Protein AF-0000000081620669 (afdb_homodimer)

Secondary structure (DSSP, 8-state):
--------------------------------------------PPEEE-HHHHHHHHHHTBS-S-EEEEEEHHHHHTTTS-TTEEEEE-SEEEEEE--TTS-B-SSTTEEEEE-GGGEEEEEEEEEEEETTT--EEEEEEEEEEES-EEEEE--GGG--S-PPPPEEE-/--------------------------------------------PPEEE-HHHHHHHHHHTBS-S-EEEEEEHHHHHTTTS-TTEEEEE-SEEEEEE--TTS-B-SSTTEEEEE-GGGEEEEEEEEEEEETTT--EEEEEEEEEEES-EEEEE--GGG--S-PPPPEEE-

Solvent-accessible surface area (backbone atoms only — not comparable to full-atom values): 19788 Å² total; per-residue (Å²): 138,87,80,85,85,83,84,71,91,68,86,71,83,70,76,74,79,81,76,80,74,80,72,68,82,73,71,75,71,72,70,73,69,68,66,71,66,64,70,63,65,73,66,66,75,59,48,76,35,46,61,70,56,39,52,50,49,28,63,76,38,43,36,42,55,40,35,79,31,28,41,50,38,54,65,58,40,59,76,71,43,62,90,52,52,44,58,71,30,60,57,40,46,69,37,36,37,43,34,42,34,42,11,36,52,94,47,84,48,33,35,20,28,54,36,74,91,37,51,42,45,35,32,37,45,35,34,34,30,32,72,86,74,63,49,71,46,80,44,38,33,36,35,57,32,33,66,30,28,33,65,38,83,40,58,71,91,62,68,59,75,78,81,79,77,57,67,44,84,98,140,78,88,72,90,79,88,83,90,73,84,75,79,71,78,76,76,77,76,75,76,84,66,68,80,75,70,75,72,71,72,72,70,68,65,72,67,65,70,63,68,72,67,67,74,61,47,77,34,46,61,68,55,40,50,50,49,29,64,76,40,42,37,42,54,40,36,78,32,27,40,48,38,55,64,58,40,59,78,70,43,62,89,54,53,44,58,69,30,63,56,40,46,70,37,35,36,42,32,43,34,44,12,35,53,94,47,83,50,33,36,20,28,53,37,75,90,36,51,41,45,36,31,37,45,34,34,32,30,31,70,85,73,62,48,72,47,80,45,38,32,37,36,57,33,34,66,30,28,33,66,38,84,42,59,70,89,62,68,60,72,79,81,80,78,56,66,43,82,98

InterPro domains:
  IPR000072 PDGF/VE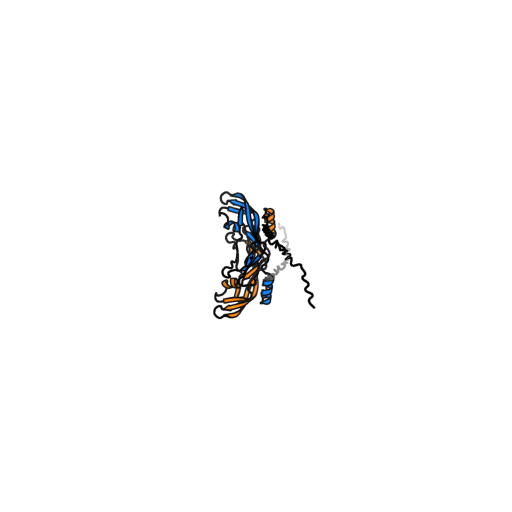GF domain [PF00341] (77-151)
  IPR029034 Cystine-knot cytokine [G3DSA:2.10.90.10] (17-159)
  IPR029034 Cystine-knot cytokine [SSF57501] (54-153)

Structure (mmCIF, N/CA/C/O backbone):
data_AF-0000000081620669-model_v1
#
loop_
_entity.id
_entity.type
_entity.pdbx_description
1 polymer 'Uncharacterized protein LOC107063793'
#
loop_
_atom_site.group_PDB
_atom_site.id
_atom_site.type_symbol
_atom_site.label_atom_id
_atom_site.label_alt_id
_atom_site.label_comp_id
_atom_site.label_asym_id
_atom_site.label_entity_id
_atom_site.label_seq_id
_atom_site.pdbx_PDB_ins_code
_atom_site.Cartn_x
_atom_site.Cartn_y
_atom_site.Cartn_z
_atom_site.occupancy
_atom_site.B_iso_or_equiv
_atom_site.auth_seq_id
_atom_site.auth_comp_id
_atom_site.auth_asym_id
_atom_site.auth_atom_id
_atom_site.pdbx_PDB_model_num
ATOM 1 N N . MET A 1 1 ? -125.812 6.285 16.031 1 23.16 1 MET A N 1
ATOM 2 C CA . MET A 1 1 ? -125.938 5.246 15.016 1 23.16 1 MET A CA 1
ATOM 3 C C . MET A 1 1 ? -124.625 5.125 14.203 1 23.16 1 MET A C 1
ATOM 5 O O . MET A 1 1 ? -123.812 6.059 14.164 1 23.16 1 MET A O 1
ATOM 9 N N . PHE A 1 2 ? -124.5 4.035 13.234 1 24.2 2 PHE A N 1
ATOM 10 C CA . PHE A 1 2 ? -123.625 2.992 12.789 1 24.2 2 PHE A CA 1
ATOM 11 C C . PHE A 1 2 ? -122.688 3.52 11.711 1 24.2 2 PHE A C 1
ATOM 13 O O . PHE A 1 2 ? -123.062 3.646 10.547 1 24.2 2 PHE A O 1
ATOM 20 N N . LYS A 1 3 ? -121.812 4.477 11.984 1 23.22 3 LYS A N 1
ATOM 21 C CA . LYS A 1 3 ? -120.812 4.988 11.039 1 23.22 3 LYS A CA 1
ATOM 22 C C . LYS A 1 3 ? -120 3.855 10.453 1 23.22 3 LYS A C 1
ATOM 24 O O . LYS A 1 3 ? -119.375 3.072 11.195 1 23.22 3 LYS A O 1
ATOM 29 N N . GLN A 1 4 ? -120.062 3.689 9.211 1 20.72 4 GLN A N 1
ATOM 30 C CA . GLN A 1 4 ? -119.812 2.604 8.266 1 20.72 4 GLN A CA 1
ATOM 31 C C . GLN A 1 4 ? -118.375 2.123 8.32 1 20.72 4 GLN A C 1
ATOM 33 O O . GLN A 1 4 ? -117.5 2.799 8.883 1 20.72 4 GLN A O 1
ATOM 38 N N . LYS A 1 5 ? -117.688 1.657 7.055 1 22.75 5 LYS A N 1
ATOM 39 C CA . LYS A 1 5 ? -117.25 0.554 6.211 1 22.75 5 LYS A CA 1
ATOM 40 C C . LYS A 1 5 ? -115.75 0.497 6.145 1 22.75 5 LYS A C 1
ATOM 42 O O . LYS A 1 5 ? -115.062 1.534 6.074 1 22.75 5 LYS A O 1
ATOM 47 N N . ILE A 1 6 ? -115.125 -0.774 6.266 1 23.14 6 ILE A N 1
ATOM 48 C CA . ILE A 1 6 ? -114 -1.729 6.418 1 23.14 6 ILE A CA 1
ATOM 49 C C . ILE A 1 6 ? -113.125 -1.733 5.16 1 23.14 6 ILE A C 1
ATOM 51 O O . ILE A 1 6 ? -113.5 -2.338 4.148 1 23.14 6 ILE A O 1
ATOM 55 N N . LYS A 1 7 ? -112.875 -0.501 4.559 1 21.84 7 LYS A N 1
ATOM 56 C CA . LYS A 1 7 ? -112.25 -0.666 3.229 1 21.84 7 LYS A CA 1
ATOM 57 C C . LYS A 1 7 ? -111.125 -1.634 3.262 1 21.84 7 LYS A C 1
ATOM 59 O O . LYS A 1 7 ? -110.25 -1.547 4.145 1 21.84 7 LYS A O 1
ATOM 64 N N . TYR A 1 8 ? -111.062 -2.771 2.387 1 19.72 8 TYR A N 1
ATOM 65 C CA . TYR A 1 8 ? -110.5 -4.062 2.014 1 19.72 8 TYR A CA 1
ATOM 66 C C . TYR A 1 8 ? -109.062 -3.912 1.574 1 19.72 8 TYR A C 1
ATOM 68 O O . TYR A 1 8 ? -108.312 -4.883 1.593 1 19.72 8 TYR A O 1
ATOM 76 N N . ASP A 1 9 ? -108.562 -2.727 1 1 22.19 9 ASP A N 1
ATOM 77 C CA . ASP A 1 9 ? -107.75 -3.039 -0.178 1 22.19 9 ASP A CA 1
ATOM 78 C C . ASP A 1 9 ? -106.5 -3.779 0.208 1 22.19 9 ASP A C 1
ATOM 80 O O . ASP A 1 9 ? -105.688 -3.273 0.996 1 22.19 9 ASP A O 1
ATOM 84 N N . PHE A 1 10 ? -106.375 -5.164 0.03 1 23.23 10 PHE A N 1
ATOM 85 C CA . PHE A 1 10 ? -105.562 -6.359 0.174 1 23.23 10 PHE A CA 1
ATOM 86 C C . PHE A 1 10 ? -104.25 -6.238 -0.636 1 23.23 10 PHE A C 1
ATOM 88 O O . PHE A 1 10 ? -103.438 -7.172 -0.673 1 23.23 10 PHE A O 1
ATOM 95 N N . CYS A 1 11 ? -104 -5.172 -1.467 1 24.11 11 CYS A N 1
ATOM 96 C CA . CYS A 1 11 ? -103.062 -5.492 -2.541 1 24.11 11 CYS A CA 1
ATOM 97 C C . CYS A 1 11 ? -101.75 -6.102 -1.987 1 24.11 11 CYS A C 1
ATOM 99 O O . CYS A 1 11 ? -101.188 -5.562 -1.049 1 24.11 11 CYS A O 1
ATOM 101 N N . LEU A 1 12 ? -101.438 -7.363 -2.375 1 23.5 12 LEU A N 1
ATOM 102 C CA . LEU A 1 12 ? -100.562 -8.547 -2.277 1 23.5 12 LEU A CA 1
ATOM 103 C C . LEU A 1 12 ? -99.188 -8.234 -2.725 1 23.5 12 LEU A C 1
ATOM 105 O O . LEU A 1 12 ? -98.5 -9.102 -3.279 1 23.5 12 LEU A O 1
ATOM 109 N N . ARG A 1 13 ? -98.688 -7.008 -3.014 1 24.78 13 ARG A N 1
ATOM 110 C CA . ARG A 1 13 ? -97.5 -6.973 -3.881 1 24.78 13 ARG A CA 1
ATOM 111 C C . ARG A 1 13 ? -96.312 -7.613 -3.195 1 24.78 13 ARG A C 1
ATOM 113 O O . ARG A 1 13 ? -95.812 -7.098 -2.191 1 24.78 13 ARG A O 1
ATOM 120 N N . LEU A 1 14 ? -96.25 -8.984 -3.062 1 22.7 14 LEU A N 1
ATOM 121 C CA . LEU A 1 14 ? -95.188 -9.727 -2.438 1 22.7 14 LEU A CA 1
ATOM 122 C C . LEU A 1 14 ? -93.875 -9.555 -3.221 1 22.7 14 LEU A C 1
ATOM 124 O O . LEU A 1 14 ? -93.5 -10.461 -3.945 1 22.7 14 LEU A O 1
ATOM 128 N N . ILE A 1 15 ? -93.5 -8.438 -3.859 1 25.3 15 ILE A N 1
ATOM 129 C CA . ILE A 1 15 ? -92.375 -8.539 -4.77 1 25.3 15 ILE A CA 1
ATOM 130 C C . ILE A 1 15 ? -91.125 -8.898 -3.986 1 25.3 15 ILE A C 1
ATOM 132 O O . ILE A 1 15 ? -90.562 -8.062 -3.266 1 25.3 15 ILE A O 1
ATOM 136 N N . ILE A 1 16 ? -91 -10.055 -3.271 1 25.8 16 ILE A N 1
ATOM 137 C CA . ILE A 1 16 ? -89.812 -10.297 -2.521 1 25.8 16 ILE A CA 1
ATOM 138 C C . ILE A 1 16 ? -88.625 -10.438 -3.486 1 25.8 16 ILE A C 1
ATOM 140 O O . ILE A 1 16 ? -88.562 -11.375 -4.289 1 25.8 16 ILE A O 1
ATOM 144 N N . LEU A 1 17 ? -88.25 -9.375 -4.238 1 26.2 17 LEU A N 1
ATOM 145 C CA . LEU A 1 17 ? -87.062 -9.516 -5.086 1 26.2 17 LEU A CA 1
ATOM 146 C C . LEU A 1 17 ? -85.875 -10.125 -4.305 1 26.2 17 LEU A C 1
ATOM 148 O O . LEU A 1 17 ? -85.562 -9.703 -3.184 1 26.2 17 LEU A O 1
ATOM 152 N N . ILE A 1 18 ? -85.375 -11.352 -4.777 1 28.12 18 ILE A N 1
ATOM 153 C CA . ILE A 1 18 ? -84.375 -12.328 -4.504 1 28.12 18 ILE A CA 1
ATOM 154 C C . ILE A 1 18 ? -83 -11.625 -4.383 1 28.12 18 ILE A C 1
ATOM 156 O O . ILE A 1 18 ? -82.625 -10.875 -5.277 1 28.12 18 ILE A O 1
ATOM 160 N N . VAL A 1 19 ? -82.375 -11.461 -3.113 1 31.5 19 VAL A N 1
ATOM 161 C CA . VAL A 1 19 ? -81.062 -11.047 -2.553 1 31.5 19 VAL A CA 1
ATOM 162 C C . VAL A 1 19 ? -80 -11.969 -3.053 1 31.5 19 VAL A C 1
ATOM 164 O O . VAL A 1 19 ? -79.438 -12.789 -2.291 1 31.5 19 VAL A O 1
ATOM 167 N N . SER A 1 20 ? -80 -12.539 -4.328 1 29.97 20 SER A N 1
ATOM 168 C CA . SER A 1 20 ? -78.938 -13.5 -4.496 1 29.97 20 SER A CA 1
ATOM 169 C C . SER A 1 20 ? -77.562 -12.859 -4.176 1 29.97 20 SER A C 1
ATOM 171 O O . SER A 1 20 ? -77.188 -11.844 -4.77 1 29.97 20 SER A O 1
ATOM 173 N N . ILE A 1 21 ? -77.062 -13.047 -2.953 1 31.28 21 ILE A N 1
ATOM 174 C CA . ILE A 1 21 ? -75.75 -12.758 -2.373 1 31.28 21 ILE A CA 1
ATOM 175 C C . ILE A 1 21 ? -74.625 -13.453 -3.184 1 31.28 21 ILE A C 1
ATOM 177 O O . ILE A 1 21 ? -74.562 -14.68 -3.236 1 31.28 21 ILE A O 1
ATOM 181 N N . MET A 1 22 ? -74.438 -13.148 -4.484 1 28.59 22 MET A N 1
ATOM 182 C CA . MET A 1 22 ? -73.312 -13.711 -5.211 1 28.59 22 MET A CA 1
ATOM 183 C C . MET A 1 22 ? -72.062 -13.609 -4.387 1 28.59 22 MET A C 1
ATOM 185 O O . MET A 1 22 ? -71.625 -12.516 -3.986 1 28.59 22 MET A O 1
ATOM 189 N N . CYS A 1 23 ? -71.75 -14.711 -3.621 1 26.77 23 CYS A N 1
ATOM 190 C CA . CY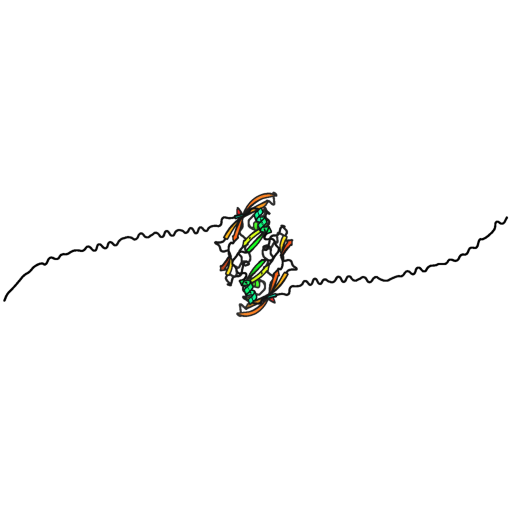S A 1 23 ? -70.625 -15.078 -2.779 1 26.77 23 CYS A CA 1
ATOM 191 C C . CYS A 1 23 ? -69.312 -14.727 -3.459 1 26.77 23 CYS A C 1
ATOM 193 O O . CYS A 1 23 ? -69.312 -14.07 -4.504 1 26.77 23 CYS A O 1
ATOM 195 N N . ASN A 1 24 ? -68.5 -15.797 -3.639 1 27.55 24 ASN A N 1
ATOM 196 C CA . ASN A 1 24 ? -67.188 -16.141 -3.152 1 27.55 24 ASN A CA 1
ATOM 197 C C . ASN A 1 24 ? -66.125 -15.766 -4.168 1 27.55 24 ASN A C 1
ATOM 199 O O . ASN A 1 24 ? -64.938 -16.125 -3.998 1 27.55 24 ASN A O 1
ATOM 203 N N . THR A 1 25 ? -66.312 -15.211 -5.242 1 26.03 25 THR A N 1
ATOM 204 C CA . THR A 1 25 ? -65.188 -15.461 -6.078 1 26.03 25 THR A CA 1
ATOM 205 C C . THR A 1 25 ? -63.906 -14.977 -5.391 1 26.03 25 THR A C 1
ATOM 207 O O . THR A 1 25 ? -63.781 -13.805 -5.027 1 26.03 25 THR A O 1
ATOM 210 N N . ALA A 1 26 ? -63.281 -15.82 -4.484 1 27.78 26 ALA A N 1
ATOM 211 C CA . ALA A 1 26 ? -61.969 -15.633 -3.93 1 27.78 26 ALA A CA 1
ATOM 212 C C . ALA A 1 26 ? -60.969 -15.172 -5.004 1 27.78 26 ALA A C 1
ATOM 214 O O . ALA A 1 26 ? -60.938 -15.742 -6.098 1 27.78 26 ALA A O 1
ATOM 215 N N . GLN A 1 27 ? -60.969 -13.875 -5.195 1 26.3 27 GLN A N 1
ATOM 216 C CA . GLN A 1 27 ? -59.906 -13.234 -5.996 1 26.3 27 GLN A CA 1
ATOM 217 C C . GLN A 1 27 ? -58.562 -13.938 -5.805 1 26.3 27 GLN A C 1
ATOM 219 O O . GLN A 1 27 ? -58.188 -14.273 -4.68 1 26.3 27 GLN A O 1
ATOM 224 N N . ALA A 1 28 ? -58.219 -14.82 -6.789 1 32.16 28 ALA A N 1
ATOM 225 C CA . ALA A 1 28 ? -56.875 -15.344 -6.98 1 32.16 28 ALA A CA 1
ATOM 226 C C . ALA A 1 28 ? -55.812 -14.297 -6.609 1 32.16 28 ALA A C 1
ATOM 228 O O . ALA A 1 28 ? -55.875 -13.156 -7.074 1 32.16 28 ALA A O 1
ATOM 229 N N . MET A 1 29 ? -55.469 -14.242 -5.309 1 27.5 29 MET A N 1
ATOM 230 C CA . MET A 1 29 ? -54.25 -13.523 -4.922 1 27.5 29 MET A CA 1
ATOM 231 C C . MET A 1 29 ? -53.156 -13.758 -5.934 1 27.5 29 MET A C 1
ATOM 233 O O . MET A 1 29 ? -52.844 -14.898 -6.301 1 27.5 29 MET A O 1
ATOM 237 N N . THR A 1 30 ? -53.125 -12.961 -7.016 1 34.44 30 THR A N 1
ATOM 238 C CA . THR A 1 30 ? -51.906 -12.891 -7.785 1 34.44 30 THR A CA 1
ATOM 239 C C . THR A 1 30 ? -50.688 -12.984 -6.871 1 34.44 30 THR A C 1
ATOM 241 O O . THR A 1 30 ? -50.594 -12.258 -5.883 1 34.44 30 THR A O 1
ATOM 244 N N . THR A 1 31 ? -50.344 -14.242 -6.48 1 34.72 31 THR A N 1
ATOM 245 C CA . THR A 1 31 ? -49 -14.438 -5.957 1 34.72 31 THR A CA 1
ATOM 246 C C . THR A 1 31 ? -48 -13.578 -6.707 1 34.72 31 THR A C 1
ATOM 248 O O . THR A 1 31 ? -48 -13.555 -7.941 1 34.72 31 THR A O 1
ATOM 251 N N . ASN A 1 32 ? -47.938 -12.273 -6.359 1 30.83 32 ASN A N 1
ATOM 252 C CA . ASN A 1 32 ? -46.719 -11.531 -6.754 1 30.83 32 ASN A CA 1
ATOM 253 C C . ASN A 1 32 ? -45.5 -12.438 -6.773 1 30.83 32 ASN A C 1
ATOM 255 O O . ASN A 1 32 ? -45.156 -13.023 -5.754 1 30.83 32 ASN A O 1
ATOM 259 N N . ASN A 1 33 ? -45.469 -13.289 -7.758 1 30.95 33 ASN A N 1
ATOM 260 C CA . ASN A 1 33 ? -44.125 -13.836 -8.023 1 30.95 33 ASN A CA 1
ATOM 261 C C . ASN A 1 33 ? -43.031 -12.805 -7.738 1 30.95 33 ASN A C 1
ATOM 263 O O . ASN A 1 33 ? -42.906 -11.812 -8.453 1 30.95 33 ASN A O 1
ATOM 267 N N . VAL A 1 34 ? -42.938 -12.25 -6.578 1 35.12 34 VAL A N 1
ATOM 268 C CA . VAL A 1 34 ? -41.625 -11.703 -6.324 1 35.12 34 VAL A CA 1
ATOM 269 C C . VAL A 1 34 ? -40.562 -12.516 -7.078 1 35.12 34 VAL A C 1
ATOM 271 O O . VAL A 1 34 ? -40.406 -13.711 -6.824 1 35.12 34 VAL A O 1
ATOM 274 N N . SER A 1 35 ? -40.594 -12.469 -8.336 1 38.97 35 SER A N 1
ATOM 275 C CA . SER A 1 35 ? -39.375 -12.875 -9 1 38.97 35 SER A CA 1
ATOM 276 C C . SER A 1 35 ? -38.156 -12.766 -8.062 1 38.97 35 SER A C 1
ATOM 278 O O . SER A 1 35 ? -37.906 -11.695 -7.516 1 38.97 35 SER A O 1
ATOM 280 N N . ARG A 1 36 ? -37.938 -13.734 -7.238 1 34.38 36 ARG A N 1
ATOM 281 C CA . ARG A 1 36 ? -36.562 -13.844 -6.836 1 34.38 36 ARG A CA 1
ATOM 282 C C . ARG A 1 36 ? -35.625 -13.227 -7.879 1 34.38 36 ARG A C 1
ATOM 284 O O . ARG A 1 36 ? -35.438 -13.789 -8.953 1 34.38 36 ARG A O 1
ATOM 291 N N . HIS A 1 37 ? -35.844 -12.039 -8.266 1 36.94 37 HIS A N 1
ATOM 292 C CA . HIS A 1 37 ? -34.562 -11.523 -8.766 1 36.94 37 HIS A CA 1
ATOM 293 C C . HIS A 1 37 ? -33.375 -12.297 -8.188 1 36.94 37 HIS A C 1
ATOM 295 O O . HIS A 1 37 ? -33.031 -12.133 -7.016 1 36.94 37 HIS A O 1
ATOM 301 N N . GLN A 1 38 ? -33.312 -13.539 -8.383 1 38.72 38 GLN A N 1
ATOM 302 C CA . GLN A 1 38 ? -31.969 -14.094 -8.297 1 38.72 38 GLN A CA 1
ATOM 303 C C . GLN A 1 38 ? -30.906 -13.008 -8.445 1 38.72 38 GLN A C 1
ATOM 305 O O . GLN A 1 38 ? -30.703 -12.477 -9.539 1 38.72 38 GLN A O 1
ATOM 310 N N . MET A 1 39 ? -30.938 -12.016 -7.645 1 41.53 39 MET A N 1
ATOM 311 C CA . MET A 1 39 ? -29.625 -11.375 -7.633 1 41.53 39 MET A CA 1
ATOM 312 C C . MET A 1 39 ? -28.547 -12.336 -8.133 1 41.53 39 MET A C 1
ATOM 314 O O . MET A 1 39 ? -28.062 -13.172 -7.375 1 41.53 39 MET A O 1
ATOM 318 N N . HIS A 1 40 ? -28.812 -12.992 -9.211 1 40.81 40 HIS A N 1
ATOM 319 C CA . HIS A 1 40 ? -27.578 -13.5 -9.797 1 40.81 40 HIS A CA 1
ATOM 320 C C . HIS A 1 40 ? -26.375 -12.672 -9.352 1 40.81 40 HIS A C 1
ATOM 322 O O . HIS A 1 40 ? -26.125 -11.586 -9.883 1 40.81 40 HIS A O 1
ATOM 328 N N . HIS A 1 41 ? -26.203 -12.586 -8.164 1 46.97 41 HIS A N 1
ATOM 329 C CA . HIS A 1 41 ? -24.812 -12.219 -7.918 1 46.97 41 HIS A CA 1
ATOM 330 C C . HIS A 1 41 ? -23.906 -12.688 -9.055 1 46.97 41 HIS A C 1
ATOM 332 O O . HIS A 1 41 ? -23.688 -13.891 -9.227 1 46.97 41 HIS A O 1
ATOM 338 N N . LEU A 1 42 ? -24.172 -12.297 -10.266 1 52 42 LEU A N 1
ATOM 339 C CA . LEU A 1 42 ? -23.172 -12.5 -11.305 1 52 42 LEU A CA 1
ATOM 340 C C . LEU A 1 42 ? -21.781 -12.695 -10.695 1 52 42 LEU A C 1
ATOM 342 O O . LEU A 1 42 ? -21.062 -11.727 -10.445 1 52 42 LEU A O 1
ATOM 346 N N . HIS A 1 43 ? -21.766 -13.711 -9.875 1 64.75 43 HIS A N 1
ATOM 347 C CA . HIS A 1 43 ? -20.438 -14.094 -9.406 1 64.75 43 HIS A CA 1
ATOM 348 C C . HIS A 1 43 ? -19.438 -14.148 -10.555 1 64.75 43 HIS A C 1
ATOM 350 O O . HIS A 1 43 ? -19.719 -14.734 -11.602 1 64.75 43 HIS A O 1
ATOM 356 N N . ARG A 1 44 ? -18.688 -13.234 -10.695 1 80.62 44 ARG A N 1
ATOM 357 C CA . ARG A 1 44 ? -17.609 -13.242 -11.68 1 80.62 44 ARG A CA 1
ATOM 358 C C . ARG A 1 44 ? -16.859 -14.57 -11.664 1 80.62 44 ARG A C 1
ATOM 360 O O . ARG A 1 44 ? -16.5 -15.07 -10.594 1 80.62 44 ARG A O 1
ATOM 367 N N . THR A 1 45 ? -16.938 -15.289 -12.797 1 86.56 45 THR A N 1
ATOM 368 C CA . THR A 1 45 ? -16.141 -16.5 -12.922 1 86.56 45 THR A CA 1
ATOM 369 C C . THR A 1 45 ? -14.656 -16.188 -12.703 1 86.56 45 THR A C 1
ATOM 371 O O . THR A 1 45 ? -14.141 -15.203 -13.227 1 86.56 45 THR A O 1
ATOM 374 N N . PRO A 1 46 ? 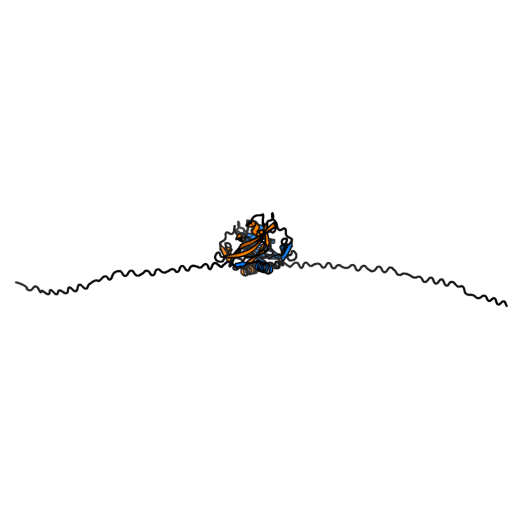-14.102 -17 -11.93 1 90.5 46 PRO A N 1
ATOM 375 C CA . PRO A 1 46 ? -12.68 -16.766 -11.711 1 90.5 46 PRO A CA 1
ATOM 376 C C . PRO A 1 46 ? -11.859 -16.875 -12.992 1 90.5 46 PRO A C 1
ATOM 378 O O . PRO A 1 46 ? -12.109 -17.75 -13.82 1 90.5 46 PRO A O 1
ATOM 381 N N . LYS A 1 47 ? -11.047 -15.898 -13.141 1 93.75 47 LYS A N 1
ATOM 382 C CA . LYS A 1 47 ? -10.078 -15.945 -14.234 1 93.75 47 LYS A CA 1
ATOM 383 C C . LYS A 1 47 ? -8.867 -16.781 -13.859 1 93.75 47 LYS A C 1
ATOM 385 O O . LYS A 1 47 ? -8.312 -16.641 -12.766 1 93.75 47 LYS A O 1
ATOM 390 N N . ARG A 1 48 ? -8.523 -17.688 -14.789 1 95.5 48 ARG A N 1
ATOM 391 C CA . ARG A 1 48 ? -7.309 -18.469 -14.594 1 95.5 48 ARG A CA 1
ATOM 392 C C . ARG A 1 48 ? -6.117 -17.812 -15.281 1 95.5 48 ARG A C 1
ATOM 394 O O . ARG A 1 48 ? -6.172 -17.516 -16.484 1 95.5 48 ARG A O 1
ATOM 401 N N . MET A 1 49 ? -5.113 -17.594 -14.492 1 96.38 49 MET A N 1
ATOM 402 C CA . MET A 1 49 ? -3.893 -17 -15.031 1 96.38 49 MET A CA 1
ATOM 403 C C . MET A 1 49 ? -2.746 -18.016 -15.023 1 96.38 49 MET A C 1
ATOM 405 O O . MET A 1 49 ? -2.301 -18.438 -13.961 1 96.38 49 MET A O 1
ATOM 409 N N . ASN A 1 50 ? -2.361 -18.266 -16.266 1 95.94 50 ASN A N 1
ATOM 410 C CA . ASN A 1 50 ? -1.189 -19.125 -16.359 1 95.94 50 ASN A CA 1
ATOM 411 C C . ASN A 1 50 ? 0.105 -18.344 -16.203 1 95.94 50 ASN A C 1
ATOM 413 O O . ASN A 1 50 ? 0.073 -17.141 -15.938 1 95.94 50 ASN A O 1
ATOM 417 N N . PHE A 1 51 ? 1.226 -19 -16.422 1 95.94 51 PHE A N 1
ATOM 418 C CA . PHE A 1 51 ? 2.531 -18.406 -16.172 1 95.94 51 PHE A CA 1
ATOM 419 C C . PHE A 1 51 ? 2.75 -17.188 -17.062 1 95.94 51 PHE A C 1
ATOM 421 O O . PHE A 1 51 ? 3.201 -16.141 -16.594 1 95.94 51 PHE A O 1
ATOM 428 N N . SER A 1 52 ? 2.424 -17.297 -18.281 1 96.25 52 SER A N 1
ATOM 429 C CA . SER A 1 52 ? 2.639 -16.219 -19.234 1 96.25 52 SER A CA 1
ATOM 430 C C . SER A 1 52 ? 1.887 -14.953 -18.828 1 96.25 52 SER A C 1
ATOM 432 O O . SER A 1 52 ? 2.443 -13.859 -18.859 1 96.25 52 SER A O 1
ATOM 434 N N . ARG A 1 53 ? 0.69 -15.117 -18.406 1 96.44 53 ARG A N 1
ATOM 435 C CA . ARG A 1 53 ? -0.13 -13.984 -18 1 96.44 53 ARG A CA 1
ATOM 436 C C . ARG A 1 53 ? 0.397 -13.367 -16.703 1 96.44 53 ARG A C 1
ATOM 438 O O . ARG A 1 53 ? 0.406 -12.141 -16.547 1 96.44 53 ARG A O 1
ATOM 445 N N . SER A 1 54 ? 0.825 -14.227 -15.805 1 96.38 54 SER A N 1
ATOM 446 C CA . SER A 1 54 ? 1.386 -13.719 -14.562 1 96.38 54 SER A CA 1
ATOM 447 C C . SER A 1 54 ? 2.674 -12.938 -14.812 1 96.38 54 SER A C 1
ATOM 449 O O . SER A 1 54 ? 2.904 -11.891 -14.195 1 96.38 54 SER A O 1
ATOM 451 N N . LEU A 1 55 ? 3.455 -13.445 -15.68 1 96.12 55 LEU A N 1
ATOM 452 C CA . LEU A 1 55 ? 4.699 -12.766 -16.031 1 96.12 55 LEU A CA 1
ATOM 453 C C . LEU A 1 55 ? 4.418 -11.414 -16.672 1 96.12 55 LEU A C 1
ATOM 455 O O . LEU A 1 55 ? 5.086 -10.43 -16.375 1 96.12 55 LEU A O 1
ATOM 459 N N . GLU A 1 56 ? 3.438 -11.406 -17.5 1 97.69 56 GLU A N 1
ATOM 460 C CA . GLU A 1 56 ? 3.047 -10.156 -18.156 1 97.69 56 GLU A CA 1
ATOM 461 C C . GLU A 1 56 ? 2.578 -9.125 -17.141 1 97.69 56 GLU A C 1
ATOM 463 O O . GLU A 1 56 ? 2.977 -7.961 -17.203 1 97.69 56 GLU A O 1
ATOM 468 N N . ALA A 1 57 ? 1.755 -9.578 -16.219 1 97.62 57 ALA A N 1
ATOM 469 C CA . ALA A 1 57 ? 1.261 -8.68 -15.18 1 97.62 57 ALA A CA 1
ATOM 470 C C . ALA A 1 57 ? 2.412 -8.109 -14.359 1 97.62 57 ALA A C 1
ATOM 472 O O . ALA A 1 57 ? 2.447 -6.91 -14.078 1 97.62 57 ALA A O 1
ATOM 473 N N . ALA A 1 58 ? 3.332 -8.977 -14.039 1 97.69 58 ALA A N 1
ATOM 474 C CA . ALA A 1 58 ? 4.477 -8.539 -13.242 1 97.69 58 ALA A CA 1
ATOM 475 C C . ALA A 1 58 ? 5.367 -7.586 -14.023 1 97.69 58 ALA A C 1
ATOM 477 O O . ALA A 1 58 ? 5.871 -6.605 -13.477 1 97.69 58 ALA A O 1
ATOM 478 N N . GLN A 1 59 ? 5.527 -7.836 -15.305 1 97.5 59 GLN A N 1
ATOM 479 C CA . GLN A 1 59 ? 6.359 -6.984 -16.156 1 97.5 59 GLN A CA 1
ATOM 480 C C . GLN A 1 59 ? 5.734 -5.605 -16.328 1 97.5 59 GLN A C 1
ATOM 482 O O . GLN A 1 59 ? 6.445 -4.602 -16.406 1 97.5 59 GLN A O 1
ATOM 487 N N . ASN A 1 60 ? 4.449 -5.578 -16.391 1 98 60 ASN A N 1
ATOM 488 C CA . ASN A 1 60 ? 3.734 -4.324 -16.594 1 98 60 ASN A CA 1
ATOM 489 C C . ASN A 1 60 ? 3.688 -3.494 -15.312 1 98 60 ASN A C 1
ATOM 491 O O . ASN A 1 60 ? 3.385 -2.299 -15.352 1 98 60 ASN A O 1
ATOM 495 N N . PHE A 1 61 ? 3.955 -4.16 -14.18 1 98.69 61 PHE A N 1
ATOM 496 C CA . PHE A 1 61 ? 3.959 -3.48 -12.891 1 98.69 61 PHE A CA 1
ATOM 497 C C . PHE A 1 61 ? 5.332 -3.566 -12.234 1 98.69 61 PHE A C 1
ATOM 499 O O . PHE A 1 61 ? 5.453 -3.975 -11.078 1 98.69 61 PHE A O 1
ATOM 506 N N . SER A 1 62 ? 6.293 -3.188 -13.047 1 98.5 62 SER A N 1
ATOM 507 C CA . SER A 1 62 ? 7.68 -3.217 -12.586 1 98.5 62 SER A CA 1
ATOM 508 C C . SER A 1 62 ? 7.973 -2.064 -11.633 1 98.5 62 SER A C 1
ATOM 510 O O . SER A 1 62 ? 7.324 -1.019 -11.695 1 98.5 62 SER A O 1
ATOM 512 N N . CYS A 1 63 ? 8.883 -2.238 -10.766 1 98.56 63 CYS A N 1
ATOM 513 C CA . CYS A 1 63 ? 9.328 -1.233 -9.805 1 98.56 63 CYS A CA 1
ATOM 514 C C . CYS A 1 63 ? 10.125 -0.133 -10.5 1 98.56 63 CYS A C 1
ATOM 516 O O . CYS A 1 63 ? 11.234 -0.369 -10.977 1 98.56 63 CYS A O 1
ATOM 518 N N . ARG A 1 64 ? 9.547 1.104 -10.539 1 98.25 64 ARG A N 1
ATOM 519 C CA . ARG A 1 64 ? 10.219 2.23 -11.18 1 98.25 64 ARG A CA 1
ATOM 520 C C . ARG A 1 64 ? 9.781 3.553 -10.562 1 98.25 64 ARG A C 1
ATOM 522 O O . ARG A 1 64 ? 10.625 4.34 -10.109 1 98.25 64 ARG A O 1
ATOM 529 N N . GLU A 1 65 ? 8.484 3.734 -10.547 1 98.44 65 GLU A N 1
ATOM 530 C CA . GLU A 1 65 ? 7.914 4.98 -10.039 1 98.44 65 GLU A CA 1
ATOM 531 C C . GLU A 1 65 ? 7.207 4.762 -8.703 1 98.44 65 GLU A C 1
ATOM 533 O O . GLU A 1 65 ? 6.617 3.707 -8.469 1 98.44 65 GLU A O 1
ATOM 538 N N . PRO A 1 66 ? 7.246 5.785 -7.855 1 98.38 66 PRO A N 1
ATOM 539 C CA . PRO A 1 66 ? 6.48 5.652 -6.617 1 98.38 66 PRO A CA 1
ATOM 540 C C . PRO A 1 66 ? 4.969 5.637 -6.855 1 98.38 66 PRO A C 1
ATOM 542 O O . PRO A 1 66 ? 4.508 6.008 -7.938 1 98.38 66 PRO A O 1
ATOM 545 N N . GLN A 1 67 ? 4.301 5.121 -5.84 1 97.81 67 GLN A N 1
ATOM 546 C CA . GLN A 1 67 ? 2.842 5.113 -5.867 1 97.81 67 GLN A CA 1
ATOM 547 C C . GLN A 1 67 ? 2.264 6.09 -4.848 1 97.81 67 GLN A C 1
ATOM 549 O O . GLN A 1 67 ? 2.824 6.27 -3.766 1 97.81 67 GLN A O 1
ATOM 554 N N . PHE A 1 68 ? 1.11 6.605 -5.223 1 98.12 68 PHE A N 1
ATOM 555 C CA . PHE A 1 68 ? 0.383 7.414 -4.25 1 98.12 68 PHE A CA 1
ATOM 556 C C . PHE A 1 68 ? -0.181 6.543 -3.135 1 98.12 68 PHE A C 1
ATOM 558 O O . PHE A 1 68 ? -0.72 5.465 -3.393 1 98.12 68 PHE A O 1
ATOM 565 N N . ARG A 1 69 ? 0.037 7.035 -1.938 1 96.81 69 ARG A N 1
ATOM 566 C CA . ARG A 1 69 ? -0.57 6.445 -0.75 1 96.81 69 ARG A CA 1
ATOM 567 C C . ARG A 1 69 ? -1.195 7.52 0.135 1 96.81 69 ARG A C 1
ATOM 569 O O . ARG A 1 69 ? -0.621 8.594 0.314 1 96.81 69 ARG A O 1
ATOM 576 N N . SER A 1 70 ? -2.34 7.188 0.583 1 96.75 70 SER A N 1
ATOM 577 C CA . SER A 1 70 ? -2.953 8.102 1.541 1 96.75 70 SER A CA 1
ATOM 578 C C . SER A 1 70 ? -2.652 7.684 2.975 1 96.75 70 SER A C 1
ATOM 580 O O . SER A 1 70 ? -2.574 6.488 3.275 1 96.75 70 SER A O 1
ATOM 582 N N . TYR A 1 71 ? -2.484 8.656 3.795 1 95.19 71 TYR A N 1
ATOM 583 C CA . TYR A 1 71 ? -2.248 8.406 5.215 1 95.19 71 TYR A CA 1
ATOM 584 C C . TYR A 1 71 ? -3.141 9.289 6.078 1 95.19 71 TYR A C 1
ATOM 586 O O . TYR A 1 71 ? -3.154 10.516 5.918 1 95.19 71 TYR A O 1
ATOM 594 N N . ASN A 1 72 ? -3.828 8.625 6.957 1 94.38 72 ASN A N 1
ATOM 595 C CA . ASN A 1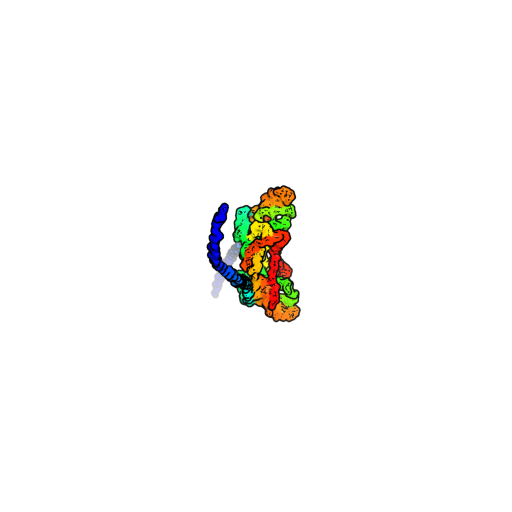 72 ? -4.578 9.367 7.965 1 94.38 72 ASN A CA 1
ATOM 596 C C . ASN A 1 72 ? -3.646 10.031 8.977 1 94.38 72 ASN A C 1
ATOM 598 O O . ASN A 1 72 ? -2.881 9.352 9.664 1 94.38 72 ASN A O 1
ATOM 602 N N . LEU A 1 73 ? -3.812 11.32 9.109 1 93.81 73 LEU A N 1
ATOM 603 C CA . LEU A 1 73 ? -2.838 12.055 9.898 1 93.81 73 LEU A CA 1
ATOM 604 C C . LEU A 1 73 ? -3.018 11.773 11.391 1 93.81 73 LEU A C 1
ATOM 606 O O . LEU A 1 73 ? -2.057 11.836 12.156 1 93.81 73 LEU A O 1
ATOM 610 N N . ARG A 1 74 ? -4.16 11.477 11.781 1 90.94 74 ARG A N 1
ATOM 611 C CA . ARG A 1 74 ? -4.355 11.125 13.188 1 90.94 74 ARG A CA 1
ATOM 612 C C . ARG A 1 74 ? -3.611 9.844 13.539 1 90.94 74 ARG A C 1
ATOM 614 O O . ARG A 1 74 ? -3.039 9.727 14.625 1 90.94 74 ARG A O 1
ATOM 621 N N . ASP A 1 75 ? -3.625 8.977 12.578 1 88.75 75 ASP A N 1
ATOM 622 C CA . ASP A 1 75 ? -2.912 7.719 12.789 1 88.75 75 ASP A CA 1
ATOM 623 C C . ASP A 1 75 ? -1.401 7.922 12.695 1 88.75 75 ASP A C 1
ATOM 625 O O . ASP A 1 75 ? -0.648 7.402 13.523 1 88.75 75 ASP A O 1
ATOM 629 N N . LEU A 1 76 ? -1.057 8.68 11.734 1 88.38 76 LEU A N 1
ATOM 630 C CA . LEU A 1 76 ? 0.365 8.891 11.484 1 88.38 76 LEU A CA 1
ATOM 631 C C . LEU A 1 76 ? 1.012 9.664 12.633 1 88.38 76 LEU A C 1
ATOM 633 O O . LEU A 1 76 ? 2.137 9.352 13.031 1 88.38 76 LEU A O 1
ATOM 637 N N . MET A 1 77 ? 0.347 10.555 13.219 1 87 77 MET A N 1
ATOM 638 C CA . MET A 1 77 ? 0.897 11.445 14.234 1 87 77 MET A CA 1
ATOM 639 C C . MET A 1 77 ? 0.99 10.75 15.586 1 87 77 MET A C 1
ATOM 641 O O . MET A 1 77 ? 1.724 11.195 16.469 1 87 77 MET A O 1
ATOM 645 N N . LYS A 1 78 ? 0.236 9.664 15.703 1 83.06 78 LYS A N 1
ATOM 646 C CA . LYS A 1 78 ? 0.357 8.898 16.938 1 83.06 78 LYS A CA 1
ATOM 647 C C . LYS A 1 78 ? 1.782 8.383 17.125 1 83.06 78 LYS A C 1
ATOM 649 O O . LYS A 1 78 ? 2.223 8.172 18.266 1 83.06 78 LYS A O 1
ATOM 654 N N . THR A 1 79 ? 2.432 8.273 16.031 1 76.88 79 THR A N 1
ATOM 655 C CA . THR A 1 79 ? 3.791 7.742 16.094 1 76.88 79 THR A CA 1
ATOM 656 C C . THR A 1 79 ? 4.785 8.844 16.438 1 76.88 79 THR A C 1
ATOM 658 O O . THR A 1 79 ? 5.914 8.57 16.844 1 76.88 79 THR A O 1
ATOM 661 N N . VAL A 1 80 ? 4.488 10.086 16.328 1 77.31 80 VAL A N 1
ATOM 662 C CA . VAL A 1 80 ? 5.434 11.188 16.484 1 77.31 80 VAL A CA 1
ATOM 663 C C . VAL A 1 80 ? 5.086 12 17.719 1 77.31 80 VAL A C 1
ATOM 665 O O . VAL A 1 80 ? 5.969 12.586 18.359 1 77.31 80 VAL A O 1
ATOM 668 N N . HIS A 1 81 ? 3.881 12.227 17.938 1 70.5 81 HIS A N 1
ATOM 669 C CA . HIS A 1 81 ? 3.48 13.18 18.953 1 70.5 81 HIS A CA 1
ATOM 670 C C . HIS A 1 81 ? 2.758 12.484 20.109 1 70.5 81 HIS A C 1
ATOM 672 O O . HIS A 1 81 ? 2.299 11.352 19.953 1 70.5 81 HIS A O 1
ATOM 678 N N . SER A 1 82 ? 2.66 13.312 21.047 1 66.38 82 SER A N 1
ATOM 679 C CA . SER A 1 82 ? 2.102 12.875 22.328 1 66.38 82 SER A CA 1
ATOM 680 C C . SER A 1 82 ? 0.637 12.477 22.172 1 66.38 82 SER A C 1
ATOM 682 O O . SER A 1 82 ? -0.075 13.008 21.328 1 66.38 82 SER A O 1
ATOM 684 N N . ASN A 1 83 ? 0.289 11.68 22.906 1 71.56 83 ASN A N 1
ATOM 685 C CA . ASN A 1 83 ? -1.066 11.148 23 1 71.56 83 ASN A CA 1
ATOM 686 C C . ASN A 1 83 ? -2.047 12.211 23.5 1 71.56 83 ASN A C 1
ATOM 688 O O . ASN A 1 83 ? -3.26 11.984 23.5 1 71.56 83 ASN A O 1
ATOM 692 N N . SER A 1 84 ? -1.55 13.344 23.672 1 82.62 84 SER A N 1
ATOM 693 C CA . SER A 1 84 ? -2.445 14.352 24.234 1 82.62 84 SER A CA 1
ATOM 694 C C . SER A 1 84 ? -2.949 15.297 23.141 1 82.62 84 SER A C 1
ATOM 696 O O . SER A 1 84 ? -3.742 16.203 23.422 1 82.62 84 SER A O 1
ATOM 698 N N . GLU A 1 85 ? -2.502 15.141 21.969 1 86.12 85 GLU A N 1
ATOM 699 C CA . GLU A 1 85 ? -2.939 16 20.875 1 86.12 85 GLU A CA 1
ATOM 700 C C . GLU A 1 85 ? -3.494 15.195 19.719 1 86.12 85 GLU A C 1
ATOM 702 O O . GLU A 1 85 ? -3.107 14.039 19.516 1 86.12 85 GLU A O 1
ATOM 707 N N . ILE A 1 86 ? -4.492 15.836 19.094 1 89.25 86 ILE A N 1
ATOM 708 C CA . ILE A 1 86 ? -5.117 15.188 17.953 1 89.25 86 ILE A CA 1
ATOM 709 C C . ILE A 1 86 ? -5.066 16.125 16.75 1 89.25 86 ILE A C 1
ATOM 711 O O . ILE A 1 86 ? -5.301 17.328 16.875 1 89.25 86 ILE A O 1
ATOM 715 N N . VAL A 1 87 ? -4.812 15.539 15.609 1 92.25 87 VAL A N 1
ATOM 716 C CA . VAL A 1 87 ? -4.824 16.328 14.375 1 92.25 87 VAL A CA 1
ATOM 717 C C . VAL A 1 87 ? -6.266 16.547 13.914 1 92.25 87 VAL A C 1
ATOM 719 O O . VAL A 1 87 ? -7.043 15.594 13.812 1 92.25 87 VAL A O 1
ATOM 722 N N . ASP A 1 88 ? -6.578 17.781 13.555 1 92.88 88 ASP A N 1
ATOM 723 C CA . ASP A 1 88 ? -7.922 18.141 13.109 1 92.88 88 ASP A CA 1
ATOM 724 C C . ASP A 1 88 ? -7.984 18.266 11.594 1 92.88 88 ASP A C 1
ATOM 726 O O . ASP A 1 88 ? -8.977 17.891 10.969 1 92.88 88 ASP A O 1
ATOM 730 N N . PHE A 1 89 ? -6.828 18.875 11.156 1 94.62 89 PHE A N 1
ATOM 731 C CA . PHE A 1 89 ? -6.82 19.172 9.734 1 94.62 89 PHE A CA 1
ATOM 732 C C . PHE A 1 89 ? -5.395 19.219 9.195 1 94.62 89 PHE A C 1
ATOM 734 O O . PHE A 1 89 ? -4.5 19.75 9.844 1 94.62 89 PHE A O 1
ATOM 741 N N . PRO A 1 90 ? -5.285 18.781 7.809 1 96.69 90 PRO A N 1
ATOM 742 C CA . PRO A 1 90 ? -6.176 17.906 7.039 1 96.69 90 PRO A CA 1
ATOM 743 C C . PRO A 1 90 ? -6.266 16.5 7.617 1 96.69 90 PRO A C 1
ATOM 745 O O . PRO A 1 90 ? -5.445 16.125 8.461 1 96.69 90 PRO A O 1
ATOM 748 N N . LEU A 1 91 ? -7.254 15.75 7.223 1 96 91 LEU A N 1
ATOM 749 C CA . LEU A 1 91 ? -7.426 14.391 7.727 1 96 91 LEU A CA 1
ATOM 750 C C . LEU A 1 91 ? -6.434 13.438 7.07 1 96 91 LEU A C 1
ATOM 752 O O . LEU A 1 91 ? -5.914 12.531 7.719 1 96 91 LEU A O 1
ATOM 756 N N . TYR A 1 92 ? -6.238 13.75 5.805 1 97.06 92 TYR A N 1
ATOM 757 C CA . TYR A 1 92 ? -5.348 12.883 5.047 1 97.06 92 TYR A CA 1
ATOM 758 C C . TYR A 1 92 ? -4.258 13.688 4.352 1 97.06 92 TYR A C 1
ATOM 760 O O . TYR A 1 92 ? -4.473 14.844 3.984 1 97.06 92 TYR A O 1
ATOM 768 N N . ILE A 1 93 ? -3.16 12.977 4.215 1 97 93 ILE A N 1
ATOM 769 C CA . ILE A 1 93 ? -2.141 13.422 3.273 1 97 93 ILE A CA 1
ATOM 770 C C . ILE A 1 93 ? -1.865 12.328 2.248 1 97 93 ILE A C 1
ATOM 772 O O . ILE A 1 93 ? -2.102 11.148 2.516 1 97 93 ILE A O 1
ATOM 776 N N . VAL A 1 94 ? -1.437 12.773 1.074 1 98 94 VAL A N 1
ATOM 777 C CA . VAL A 1 94 ? -1.105 11.852 -0.004 1 98 94 VAL A CA 1
ATOM 778 C C . VAL A 1 94 ? 0.389 11.922 -0.308 1 98 94 VAL A C 1
ATOM 780 O O . VAL A 1 94 ? 0.924 13 -0.57 1 98 94 VAL A O 1
ATOM 783 N N . LEU A 1 95 ? 1.023 10.75 -0.238 1 97.38 95 LEU A N 1
ATOM 784 C CA . LEU A 1 95 ? 2.473 10.711 -0.396 1 97.38 95 LEU A CA 1
ATOM 785 C C . LEU A 1 95 ? 2.869 9.805 -1.556 1 97.38 95 LEU A C 1
ATOM 787 O O . LEU A 1 95 ? 2.18 8.828 -1.845 1 97.38 95 LEU A O 1
ATOM 791 N N . ASN A 1 96 ? 3.982 10.18 -2.178 1 97.94 96 ASN A N 1
ATOM 792 C CA . ASN A 1 96 ? 4.656 9.273 -3.104 1 97.94 96 ASN A CA 1
ATOM 793 C C . ASN A 1 96 ? 5.551 8.281 -2.365 1 97.94 96 ASN A C 1
ATOM 795 O O . ASN A 1 96 ? 6.504 8.68 -1.691 1 97.94 96 ASN A O 1
ATOM 799 N N . ARG A 1 97 ? 5.266 6.949 -2.605 1 97.12 97 ARG A N 1
ATOM 800 C CA . ARG A 1 97 ? 5.984 5.973 -1.795 1 97.12 97 ARG A CA 1
ATOM 801 C C . ARG A 1 97 ? 6.484 4.812 -2.65 1 97.12 97 ARG A C 1
ATOM 803 O O . ARG A 1 97 ? 5.809 4.395 -3.596 1 97.12 97 ARG A O 1
ATOM 810 N N . CYS A 1 98 ? 7.633 4.426 -2.285 1 97.19 98 CYS A N 1
ATOM 811 C CA . CYS A 1 98 ? 8.18 3.154 -2.744 1 97.19 98 CYS A CA 1
ATOM 812 C C . CYS A 1 98 ? 8.234 2.143 -1.604 1 97.19 98 CYS A C 1
ATOM 814 O O . CYS A 1 98 ? 8.789 2.426 -0.542 1 97.19 98 CYS A O 1
ATOM 816 N N . ASP A 1 99 ? 7.633 0.983 -1.867 1 94.62 99 ASP A N 1
ATOM 817 C CA . ASP A 1 99 ? 7.742 -0.12 -0.917 1 94.62 99 ASP A CA 1
ATOM 818 C C . ASP A 1 99 ? 7.621 -1.468 -1.624 1 94.62 99 ASP A C 1
ATOM 820 O O . ASP A 1 99 ? 7.613 -1.53 -2.855 1 94.62 99 ASP A O 1
ATOM 824 N N . VAL A 1 100 ? 7.531 -2.525 -0.898 1 93.62 100 VAL A N 1
ATOM 825 C CA . VAL A 1 100 ? 7.594 -3.875 -1.451 1 93.62 100 VAL A CA 1
ATOM 826 C C . VAL A 1 100 ? 6.363 -4.133 -2.322 1 93.62 100 VAL A C 1
ATOM 828 O O . VAL A 1 100 ? 6.352 -5.066 -3.127 1 93.62 100 VAL A O 1
ATOM 831 N N . HIS A 1 101 ? 5.383 -3.213 -2.26 1 95.12 101 HIS A N 1
ATOM 832 C CA . HIS A 1 101 ? 4.145 -3.42 -2.998 1 95.12 101 HIS A CA 1
ATOM 833 C C . HIS A 1 101 ? 4.051 -2.48 -4.195 1 95.12 101 HIS A C 1
ATOM 835 O O . HIS A 1 101 ? 3.098 -2.551 -4.973 1 95.12 101 HIS A O 1
ATOM 841 N N . SER A 1 102 ? 5.07 -1.649 -4.387 1 96.62 102 SER A N 1
ATOM 842 C CA . SER A 1 102 ? 5.004 -0.585 -5.383 1 96.62 102 SER A CA 1
ATOM 843 C C . SER A 1 102 ? 5.438 -1.085 -6.754 1 96.62 102 SER A C 1
ATOM 845 O O . SER A 1 102 ? 5.336 -0.358 -7.746 1 96.62 102 SER A O 1
ATOM 847 N N . GLY A 1 103 ? 5.926 -2.334 -6.801 1 97.81 103 GLY A N 1
ATOM 848 C CA . GLY A 1 103 ? 6.336 -2.885 -8.086 1 97.81 103 GLY A CA 1
ATOM 849 C C . GLY A 1 103 ? 7.055 -4.215 -7.961 1 97.81 103 GLY A C 1
ATOM 850 O O . GLY A 1 103 ? 7.504 -4.586 -6.875 1 97.81 103 GLY A O 1
ATOM 851 N N . CYS A 1 104 ? 7.168 -4.891 -9.031 1 98.31 104 CYS A N 1
ATOM 852 C CA . CYS A 1 104 ? 7.781 -6.215 -9.078 1 98.31 104 CYS A CA 1
ATOM 853 C C . CYS A 1 104 ? 9.258 -6.117 -9.445 1 98.31 104 CYS A C 1
ATOM 855 O O . CYS A 1 104 ? 9.633 -5.344 -10.32 1 98.31 104 CYS A O 1
ATOM 857 N N . CYS A 1 105 ? 10.039 -6.891 -8.742 1 97.88 105 CYS A N 1
ATOM 858 C CA . CYS A 1 105 ? 11.453 -7.066 -9.07 1 97.88 105 CYS A CA 1
ATOM 859 C C . CYS A 1 105 ? 11.703 -8.445 -9.672 1 97.88 105 CYS A C 1
ATOM 861 O O . CYS A 1 105 ? 10.969 -9.391 -9.398 1 97.88 105 CYS A O 1
ATOM 863 N N . LYS A 1 106 ? 12.75 -8.586 -10.477 1 95.5 106 LYS A N 1
ATOM 864 C CA . LYS A 1 106 ? 12.992 -9.812 -11.234 1 95.5 106 LYS A CA 1
ATOM 865 C C . LYS A 1 106 ? 13.781 -10.82 -10.414 1 95.5 106 LYS A C 1
ATOM 867 O O . LYS A 1 106 ? 13.734 -12.023 -10.68 1 95.5 106 LYS A O 1
ATOM 872 N N . ALA A 1 107 ? 14.484 -10.328 -9.438 1 94.56 107 ALA A N 1
ATOM 873 C CA . ALA A 1 107 ? 15.336 -11.211 -8.648 1 94.56 107 ALA A CA 1
ATOM 874 C C . ALA A 1 107 ? 14.742 -11.461 -7.266 1 94.56 107 ALA A C 1
ATOM 876 O O . ALA A 1 107 ? 14.18 -10.555 -6.648 1 94.56 107 ALA A O 1
ATOM 877 N N . ILE A 1 108 ? 15.016 -12.633 -6.734 1 90.31 108 ILE A N 1
ATOM 878 C CA . ILE A 1 108 ? 14.484 -13.062 -5.445 1 90.31 108 ILE A CA 1
ATOM 879 C C . ILE A 1 108 ? 15.109 -12.234 -4.324 1 90.31 108 ILE A C 1
ATOM 881 O O . ILE A 1 108 ? 14.477 -12 -3.291 1 90.31 108 ILE A O 1
ATOM 885 N N . THR A 1 109 ? 16.266 -11.734 -4.555 1 93.69 109 THR A N 1
ATOM 886 C CA . THR A 1 109 ? 17.031 -11.062 -3.514 1 93.69 109 THR A CA 1
ATOM 887 C C . THR A 1 109 ? 16.875 -9.547 -3.615 1 93.69 109 THR A C 1
ATOM 889 O O . THR A 1 109 ? 17.672 -8.789 -3.061 1 93.69 109 THR A O 1
ATOM 892 N N . LYS A 1 110 ? 15.906 -9.133 -4.379 1 96.19 110 LYS A N 1
ATOM 893 C CA . LYS A 1 110 ? 15.68 -7.699 -4.531 1 96.19 110 LYS A CA 1
ATOM 894 C C . LYS A 1 110 ? 14.25 -7.32 -4.164 1 96.19 110 LYS A C 1
ATOM 896 O O . LYS A 1 110 ? 13.336 -8.133 -4.305 1 96.19 110 LYS A O 1
ATOM 901 N N . SER A 1 111 ? 14.109 -6.156 -3.695 1 96.12 111 SER A N 1
ATOM 902 C CA . SER A 1 111 ? 12.789 -5.598 -3.416 1 96.12 111 SER A CA 1
ATOM 903 C C . SER A 1 111 ? 12.711 -4.129 -3.82 1 96.12 111 SER A C 1
ATOM 905 O O . SER A 1 111 ? 13.734 -3.453 -3.922 1 96.12 111 SER A O 1
ATOM 907 N N . CYS A 1 112 ? 11.5 -3.674 -4.07 1 97 112 CYS A N 1
ATOM 908 C CA . CYS A 1 112 ? 11.273 -2.299 -4.5 1 97 112 CYS A CA 1
ATOM 909 C C . CYS A 1 112 ? 11.5 -1.322 -3.354 1 97 112 CYS A C 1
ATOM 911 O O . CYS A 1 112 ? 10.938 -1.495 -2.27 1 97 112 CYS A O 1
ATOM 913 N N . THR A 1 113 ? 12.328 -0.349 -3.539 1 96.75 113 THR A N 1
ATOM 914 C CA . THR A 1 113 ? 12.688 0.616 -2.506 1 96.75 113 THR A CA 1
ATOM 915 C C . THR A 1 113 ? 13.008 1.975 -3.121 1 96.75 113 THR A C 1
ATOM 917 O O . THR A 1 113 ? 13.227 2.078 -4.328 1 96.75 113 THR A O 1
ATOM 920 N N . PRO A 1 114 ? 12.93 3.01 -2.324 1 97.19 114 PRO A N 1
ATOM 921 C CA . PRO A 1 114 ? 13.25 4.324 -2.891 1 97.19 114 PRO A CA 1
ATOM 922 C C . PRO A 1 114 ? 14.734 4.48 -3.203 1 97.19 114 PRO A C 1
ATOM 924 O O . PRO A 1 114 ? 15.578 3.926 -2.496 1 97.19 114 PRO A O 1
ATOM 927 N N . ILE A 1 115 ? 15 5.207 -4.285 1 98.06 115 ILE A N 1
ATOM 928 C CA . ILE A 1 115 ? 16.359 5.68 -4.512 1 98.06 115 ILE A CA 1
ATOM 929 C C . ILE A 1 115 ? 16.703 6.777 -3.506 1 98.06 115 ILE A C 1
ATOM 931 O O . ILE A 1 115 ? 16.062 7.828 -3.482 1 98.06 115 ILE A O 1
ATOM 935 N N . GLU A 1 116 ? 17.734 6.578 -2.76 1 96 116 GLU A N 1
ATOM 936 C CA . GLU A 1 116 ? 18.078 7.449 -1.642 1 96 116 GLU A CA 1
ATOM 937 C C . GLU A 1 116 ? 18.266 8.891 -2.104 1 96 116 GLU A C 1
ATOM 939 O O . GLU A 1 116 ? 17.797 9.828 -1.459 1 96 116 GLU A O 1
ATOM 944 N N . SER A 1 117 ? 18.938 9.07 -3.186 1 96.5 117 SER A N 1
ATOM 945 C CA . SER A 1 117 ? 19.25 10.406 -3.676 1 96.5 117 SER A CA 1
ATOM 946 C C . SER A 1 117 ? 18.016 11.109 -4.23 1 96.5 117 SER A C 1
ATOM 948 O O . SER A 1 117 ? 18.062 12.297 -4.555 1 96.5 117 SER A O 1
ATOM 950 N N . GLN A 1 118 ? 16.938 10.336 -4.328 1 97.25 118 GLN A N 1
ATOM 951 C CA . GLN A 1 118 ? 15.711 10.906 -4.891 1 97.25 118 GLN A CA 1
ATOM 952 C C . GLN A 1 118 ? 14.633 11.062 -3.824 1 97.25 118 GLN A C 1
ATOM 954 O O . GLN A 1 118 ? 13.453 11.203 -4.145 1 97.25 118 GLN A O 1
ATOM 959 N N . ILE A 1 119 ? 15.055 10.961 -2.617 1 97 119 ILE A N 1
ATOM 960 C CA . ILE A 1 119 ? 14.172 11.273 -1.499 1 97 119 ILE A CA 1
ATOM 961 C C . ILE A 1 119 ? 14.148 12.781 -1.273 1 97 119 ILE A C 1
ATOM 963 O O . ILE A 1 119 ? 15.188 13.445 -1.315 1 97 119 ILE A O 1
ATOM 967 N N . TYR A 1 120 ? 12.969 13.305 -1.121 1 97.38 120 TYR A N 1
ATOM 968 C CA . TYR A 1 120 ? 12.805 14.727 -0.832 1 97.38 120 TYR A CA 1
ATOM 969 C C . TYR A 1 120 ? 11.711 14.945 0.206 1 97.38 120 TYR A C 1
ATOM 971 O O . TYR A 1 120 ? 11.086 13.992 0.67 1 97.38 120 TYR A O 1
ATOM 979 N N . TYR A 1 121 ? 11.57 16.266 0.572 1 96.94 121 TYR A N 1
ATOM 980 C CA . TYR A 1 121 ? 10.68 16.516 1.7 1 96.94 121 TYR A CA 1
ATOM 981 C C . TYR A 1 121 ? 9.711 17.656 1.384 1 96.94 121 TYR A C 1
ATOM 983 O O . TYR A 1 121 ? 10.086 18.641 0.749 1 96.94 121 TYR A O 1
ATOM 991 N N . ASP A 1 122 ? 8.531 17.453 1.767 1 97.25 122 ASP A N 1
ATOM 992 C CA . ASP A 1 122 ? 7.52 18.5 1.737 1 97.25 122 ASP A CA 1
ATOM 993 C C . ASP A 1 122 ? 7.121 18.922 3.15 1 97.25 122 ASP A C 1
ATOM 995 O O . ASP A 1 122 ? 7.312 18.172 4.105 1 97.25 122 ASP A O 1
ATOM 999 N N . GLU A 1 123 ? 6.711 20.141 3.197 1 97.94 123 GLU A N 1
ATOM 1000 C CA . GLU A 1 123 ? 6.184 20.656 4.457 1 97.94 123 GLU A CA 1
ATOM 1001 C C . GLU A 1 123 ? 4.68 20.906 4.367 1 97.94 123 GLU A C 1
ATOM 1003 O O . GLU A 1 123 ? 4.211 21.547 3.426 1 97.94 123 GLU A O 1
ATOM 1008 N N . ILE A 1 124 ? 3.959 20.422 5.352 1 97.75 124 ILE A N 1
ATOM 1009 C CA . ILE A 1 124 ? 2.502 20.484 5.312 1 97.75 124 ILE A CA 1
ATOM 1010 C C . ILE A 1 124 ? 1.975 21.172 6.562 1 97.75 124 ILE A C 1
ATOM 1012 O O . ILE A 1 124 ? 2.383 20.859 7.68 1 97.75 124 ILE A O 1
ATOM 1016 N N . GLU A 1 125 ? 1.081 22.062 6.277 1 97.5 125 GLU A N 1
ATOM 1017 C CA . GLU A 1 125 ? 0.41 22.75 7.375 1 97.5 125 GLU A CA 1
ATOM 1018 C C . GLU A 1 125 ? -0.678 21.875 7.992 1 97.5 125 GLU A C 1
ATOM 1020 O O . GLU A 1 125 ? -1.463 21.25 7.273 1 97.5 125 GLU A O 1
ATOM 1025 N N . ILE A 1 126 ? -0.666 21.875 9.43 1 96.19 126 ILE A N 1
ATOM 1026 C CA . ILE A 1 126 ? -1.701 21.078 10.086 1 96.19 126 ILE A CA 1
ATOM 1027 C C . ILE A 1 126 ? -2.291 21.859 11.258 1 96.19 126 ILE A C 1
ATOM 1029 O O . ILE A 1 126 ? -1.654 22.781 11.781 1 96.19 126 ILE A O 1
ATOM 1033 N N . ASP A 1 127 ? -3.543 21.5 11.547 1 95.62 127 ASP A N 1
ATOM 1034 C CA . ASP A 1 127 ? -4.211 21.984 12.75 1 95.62 127 ASP A CA 1
ATOM 1035 C C . ASP A 1 127 ? -4.332 20.859 13.789 1 95.62 127 ASP A C 1
ATOM 1037 O O . ASP A 1 127 ? -4.809 19.766 13.477 1 95.62 127 ASP A O 1
ATOM 1041 N N . ILE A 1 128 ? -3.844 21.188 15.023 1 92.94 128 ILE A N 1
ATOM 1042 C CA . ILE A 1 128 ? -3.934 20.203 16.094 1 92.94 128 ILE A CA 1
ATOM 1043 C C . ILE A 1 128 ? -4.68 20.812 17.281 1 92.94 128 ILE A C 1
ATOM 1045 O O . ILE A 1 128 ? -4.676 22.031 17.469 1 92.94 128 ILE A O 1
ATOM 1049 N N . SER A 1 129 ? -5.305 19.922 18.062 1 92.44 129 SER A N 1
ATOM 1050 C CA . SER A 1 129 ? -5.973 20.359 19.281 1 92.44 129 SER A CA 1
ATOM 1051 C C . SER A 1 129 ? -5.559 19.484 20.469 1 92.44 129 SER A C 1
ATOM 1053 O O . SER A 1 129 ? -5.363 18.281 20.328 1 92.44 129 SER A O 1
ATOM 1055 N N . SER A 1 130 ? -5.426 20.188 21.578 1 88.5 130 SER A N 1
ATOM 1056 C CA . SER A 1 130 ? -5.207 19.453 22.828 1 88.5 130 SER A CA 1
ATOM 1057 C C . SER A 1 130 ? -6.48 18.766 23.297 1 88.5 130 SER A C 1
ATOM 1059 O O . SER A 1 130 ? -7.551 19.375 23.344 1 88.5 130 SER A O 1
ATOM 1061 N N . ILE A 1 131 ? -6.301 17.562 23.625 1 85.38 131 ILE A N 1
ATOM 1062 C CA . ILE A 1 131 ? -7.457 16.812 24.109 1 85.38 131 ILE A CA 1
ATOM 1063 C C . ILE A 1 131 ? -7.902 17.375 25.453 1 85.38 131 ILE A C 1
ATOM 1065 O O . ILE A 1 131 ? -9.102 17.469 25.734 1 85.38 131 ILE A O 1
ATOM 1069 N N . GLU A 1 132 ? -6.957 17.844 26.219 1 88.44 132 GLU A N 1
ATOM 1070 C CA . GLU A 1 132 ? -7.215 18.297 27.578 1 88.44 132 GLU A CA 1
ATOM 1071 C C . GLU A 1 132 ? -7.746 19.719 27.594 1 88.44 132 GLU A C 1
ATOM 1073 O O . GLU A 1 132 ? -8.703 20.031 28.297 1 88.44 132 GLU A O 1
ATOM 1078 N N . THR A 1 133 ? -7.227 20.625 26.797 1 89.19 133 THR A N 1
ATOM 1079 C CA . THR A 1 133 ? -7.527 22.047 26.906 1 89.19 133 THR A CA 1
ATOM 1080 C C . THR A 1 133 ? -8.383 22.516 25.734 1 89.19 133 THR A C 1
ATOM 1082 O O . THR A 1 133 ? -8.898 23.625 25.75 1 89.19 133 THR A O 1
ATOM 1085 N N . THR A 1 134 ? -8.484 21.812 24.734 1 85.81 134 THR A N 1
ATOM 1086 C CA . THR A 1 134 ? -9.219 22.125 23.516 1 85.81 134 THR A CA 1
ATOM 1087 C C . THR A 1 134 ? -8.539 23.266 22.75 1 85.81 134 THR A C 1
ATOM 1089 O O . THR A 1 134 ? -9.117 23.812 21.812 1 85.81 134 THR A O 1
ATOM 1092 N N . LYS A 1 135 ? -7.391 23.656 23.219 1 91.62 135 LYS A N 1
ATOM 1093 C CA . LYS A 1 135 ? -6.645 24.688 22.516 1 91.62 135 LYS A CA 1
ATOM 1094 C C . LYS A 1 135 ? -6.141 24.172 21.156 1 91.62 135 LYS A C 1
ATOM 1096 O O . LYS A 1 135 ? -5.684 23.031 21.062 1 91.62 135 LYS A O 1
ATOM 1101 N N . LYS A 1 136 ? -6.266 25.062 20.219 1 92.88 136 LYS A N 1
ATOM 1102 C CA . LYS A 1 136 ? -5.852 24.719 18.859 1 92.88 136 LYS A CA 1
ATOM 1103 C C . LYS A 1 136 ? -4.531 25.391 18.5 1 92.88 136 LYS A C 1
ATOM 1105 O O . LYS A 1 136 ? -4.254 26.5 18.953 1 92.88 136 LYS A O 1
ATOM 1110 N N . LYS A 1 137 ? -3.738 24.672 17.781 1 92.44 137 LYS A N 1
ATOM 1111 C CA . LYS A 1 137 ? -2.465 25.188 17.297 1 92.44 137 LYS A CA 1
ATOM 1112 C C . LYS A 1 137 ? -2.254 24.812 15.828 1 92.44 137 LYS A C 1
ATOM 1114 O O . LYS A 1 137 ? -2.609 23.703 15.406 1 92.44 137 LYS A O 1
ATOM 1119 N N . ARG A 1 138 ? -1.714 25.812 15.141 1 94.62 138 ARG A N 1
ATOM 1120 C CA . ARG A 1 138 ? -1.292 25.562 13.766 1 94.62 138 ARG A CA 1
ATOM 1121 C C . ARG A 1 138 ? 0.207 25.297 13.695 1 94.62 138 ARG A C 1
ATOM 1123 O O . ARG A 1 138 ? 1.008 26.062 14.242 1 94.62 138 ARG A O 1
ATOM 1130 N N . LEU A 1 139 ? 0.485 24.156 13.078 1 93.62 139 LEU A N 1
ATOM 1131 C CA . LEU A 1 139 ? 1.888 23.766 13 1 93.62 139 LEU A CA 1
ATOM 1132 C C . LEU A 1 139 ? 2.223 23.219 11.617 1 93.62 139 LEU A C 1
ATOM 1134 O O . LEU A 1 139 ? 1.335 23.047 10.781 1 93.62 139 LEU A O 1
ATOM 1138 N N . TRP A 1 140 ? 3.551 23.078 11.398 1 95.5 140 TRP A N 1
ATOM 1139 C CA . TRP A 1 140 ? 4.035 22.469 10.164 1 95.5 140 TRP A CA 1
ATOM 1140 C C . TRP A 1 140 ? 4.699 21.125 10.445 1 95.5 140 TRP A C 1
ATOM 1142 O O . TRP A 1 140 ? 5.383 20.969 11.461 1 95.5 140 TRP A O 1
ATOM 1152 N N . ILE A 1 141 ? 4.422 20.219 9.492 1 95.44 141 ILE A N 1
ATOM 1153 C CA . ILE A 1 141 ? 5.141 18.953 9.547 1 95.44 141 ILE A CA 1
ATOM 1154 C C . ILE A 1 141 ? 5.949 18.766 8.266 1 95.44 141 ILE A C 1
ATOM 1156 O O . ILE A 1 141 ? 5.59 19.297 7.215 1 95.44 141 ILE A O 1
ATOM 1160 N N . ARG A 1 142 ? 7.035 18.047 8.438 1 96.44 142 ARG A N 1
ATOM 1161 C CA . ARG A 1 142 ? 7.844 17.625 7.297 1 96.44 142 ARG A CA 1
ATOM 1162 C C . ARG A 1 142 ? 7.637 16.141 6.992 1 96.44 142 ARG A C 1
ATOM 1164 O O . ARG A 1 142 ? 7.703 15.305 7.891 1 96.44 142 ARG A O 1
ATOM 1171 N N . VAL A 1 143 ? 7.324 15.898 5.73 1 96.5 143 VAL A N 1
ATOM 1172 C CA . VAL A 1 143 ? 7.031 14.523 5.336 1 96.5 143 VAL A CA 1
ATOM 1173 C C . VAL A 1 143 ? 7.965 14.094 4.207 1 96.5 143 VAL A C 1
ATOM 1175 O O . VAL A 1 143 ? 8.289 14.891 3.326 1 96.5 143 VAL A O 1
ATOM 1178 N N . GLU A 1 144 ? 8.32 12.836 4.262 1 96.19 144 GLU A N 1
ATOM 1179 C CA . GLU A 1 144 ? 9.211 12.258 3.264 1 96.19 144 GLU A CA 1
ATOM 1180 C C . GLU A 1 144 ? 8.445 11.844 2.01 1 96.19 144 GLU A C 1
ATOM 1182 O O . GLU A 1 144 ? 7.375 11.25 2.1 1 96.19 144 GLU A O 1
ATOM 1187 N N . GLN A 1 145 ? 9.039 12.25 0.849 1 97.25 145 GLN A N 1
ATOM 1188 C CA . GLN A 1 145 ? 8.531 11.875 -0.469 1 97.25 145 GLN A CA 1
ATOM 1189 C C . GLN A 1 145 ? 9.594 11.125 -1.272 1 97.25 145 GLN A C 1
ATOM 1191 O O . GLN A 1 145 ? 10.789 11.359 -1.102 1 97.25 145 GLN A O 1
ATOM 1196 N N . HIS A 1 146 ? 9.055 10.18 -2.016 1 97.81 146 HIS A N 1
ATOM 1197 C CA . HIS A 1 146 ? 9.961 9.445 -2.896 1 97.81 146 HIS A CA 1
ATOM 1198 C C . HIS A 1 146 ? 9.797 9.898 -4.344 1 97.81 146 HIS A C 1
ATOM 1200 O O . HIS A 1 146 ? 8.68 10.008 -4.848 1 97.81 146 HIS A O 1
ATOM 1206 N N . GLY A 1 147 ? 10.922 10.109 -5.008 1 98.06 147 GLY A N 1
ATOM 1207 C CA . GLY A 1 147 ? 10.891 10.562 -6.387 1 98.06 147 GLY A CA 1
ATOM 1208 C C . GLY A 1 147 ? 10.992 9.43 -7.395 1 98.06 147 GLY A C 1
ATOM 1209 O O . GLY A 1 147 ? 10.398 9.5 -8.477 1 98.06 147 GLY A O 1
ATOM 1210 N N . LYS A 1 148 ? 11.781 8.391 -6.984 1 98.69 148 LYS A N 1
ATOM 1211 C CA . LYS A 1 148 ? 11.992 7.219 -7.832 1 98.69 148 LYS A CA 1
ATOM 1212 C C . LYS A 1 148 ? 12.211 5.965 -6.988 1 98.69 148 LYS A C 1
ATOM 1214 O O . LYS A 1 148 ? 12.633 6.051 -5.836 1 98.69 148 LYS A O 1
ATOM 1219 N N . CYS A 1 149 ? 11.875 4.859 -7.578 1 98.56 149 CYS A N 1
ATOM 1220 C CA . CYS A 1 149 ? 12.094 3.574 -6.922 1 98.56 149 CYS A CA 1
ATOM 1221 C C . CYS A 1 149 ? 13.141 2.754 -7.668 1 98.56 149 CYS A C 1
ATOM 1223 O O . CYS A 1 149 ? 13.453 3.045 -8.82 1 98.56 149 CYS A O 1
ATOM 1225 N N . ILE A 1 150 ? 13.664 1.739 -6.898 1 98.5 150 ILE A N 1
ATOM 1226 C CA . ILE A 1 150 ? 14.656 0.847 -7.48 1 98.5 150 ILE A CA 1
ATOM 1227 C C . ILE A 1 150 ? 14.555 -0.531 -6.828 1 98.5 150 ILE A C 1
ATOM 1229 O O . ILE A 1 150 ? 14.148 -0.65 -5.672 1 98.5 150 ILE A O 1
ATOM 1233 N N . CYS A 1 151 ? 14.805 -1.577 -7.664 1 98.12 151 CYS A N 1
ATOM 1234 C CA . CYS A 1 151 ? 14.992 -2.893 -7.062 1 98.12 151 CYS A CA 1
ATOM 1235 C C . CYS A 1 151 ? 16.359 -2.998 -6.402 1 98.12 151 CYS A C 1
ATOM 1237 O O . CYS A 1 151 ? 17.375 -3.139 -7.086 1 98.12 151 CYS A O 1
ATOM 1239 N N . ALA A 1 152 ? 16.359 -2.998 -5.078 1 97.19 152 ALA A N 1
ATOM 1240 C CA . ALA A 1 152 ? 17.609 -3.035 -4.32 1 97.19 152 ALA A CA 1
ATOM 1241 C C . ALA A 1 152 ? 17.766 -4.363 -3.578 1 97.19 152 ALA A C 1
ATOM 1243 O O . ALA A 1 152 ? 16.766 -5.051 -3.314 1 97.19 152 ALA A O 1
ATOM 1244 N N . ASP A 1 153 ? 18.984 -4.68 -3.279 1 96.38 153 ASP A N 1
ATOM 1245 C CA . ASP A 1 153 ? 19.266 -5.91 -2.539 1 96.38 153 ASP A CA 1
ATOM 1246 C C . ASP A 1 153 ? 18.562 -5.898 -1.184 1 96.38 153 ASP A C 1
ATOM 1248 O O . ASP A 1 153 ? 18.609 -4.902 -0.458 1 96.38 153 ASP A O 1
ATOM 1252 N N . THR A 1 154 ? 17.875 -7.004 -0.968 1 93.44 154 THR A N 1
ATOM 1253 C CA . THR A 1 154 ? 17.141 -7.148 0.287 1 93.44 154 THR A CA 1
ATOM 1254 C C . THR A 1 154 ? 17.25 -8.57 0.816 1 93.44 154 THR A C 1
ATOM 1256 O O . THR A 1 154 ? 17.344 -9.523 0.038 1 93.44 154 THR A O 1
ATOM 1259 N N . ASN A 1 155 ? 17.359 -8.594 2.156 1 89.31 155 ASN A N 1
ATOM 1260 C CA . ASN A 1 155 ? 17.219 -9.906 2.781 1 89.31 155 ASN A CA 1
ATOM 1261 C C . ASN A 1 155 ? 15.797 -10.445 2.668 1 89.31 155 ASN A C 1
ATOM 1263 O O . ASN A 1 155 ? 14.867 -9.867 3.23 1 89.31 155 ASN A O 1
ATOM 1267 N N . PRO A 1 156 ? 15.688 -11.555 1.997 1 83.94 156 PRO A N 1
ATOM 1268 C CA . PRO A 1 156 ? 14.336 -12.078 1.762 1 83.94 156 PRO A CA 1
ATOM 1269 C C . PRO A 1 156 ? 13.562 -12.328 3.057 1 83.94 156 PRO A C 1
ATOM 1271 O O . PRO A 1 156 ? 12.336 -12.25 3.072 1 83.94 156 PRO A O 1
ATOM 1274 N N . ASP A 1 157 ? 14.219 -12.508 4.129 1 79.69 157 ASP A N 1
ATOM 1275 C CA . ASP A 1 157 ? 13.562 -12.797 5.402 1 79.69 157 ASP A CA 1
ATOM 1276 C C . ASP A 1 157 ? 13.133 -11.508 6.102 1 79.69 157 ASP A C 1
ATOM 1278 O O . ASP A 1 157 ? 12.352 -11.539 7.051 1 79.69 157 ASP A O 1
ATOM 1282 N N . GLN A 1 158 ? 13.617 -10.391 5.539 1 75.19 158 GLN A N 1
ATOM 1283 C CA . GLN A 1 158 ? 13.328 -9.117 6.191 1 75.19 158 GLN A CA 1
ATOM 1284 C C . GLN A 1 158 ? 12.516 -8.203 5.281 1 75.19 158 GLN A C 1
ATOM 1286 O O . GLN A 1 158 ? 12.492 -6.988 5.48 1 75.19 158 GLN A O 1
ATOM 1291 N N . ARG A 1 159 ? 12.039 -8.812 4.246 1 74 159 ARG A N 1
ATOM 1292 C CA . ARG A 1 159 ? 11.234 -7.973 3.363 1 74 159 ARG A CA 1
ATOM 1293 C C . ARG A 1 159 ? 9.992 -7.461 4.078 1 74 159 ARG A C 1
ATOM 1295 O O . ARG A 1 159 ? 9.133 -8.25 4.496 1 74 159 ARG A O 1
ATOM 1302 N N . ARG A 1 160 ? 10.188 -6.316 4.52 1 61.16 160 ARG A N 1
ATOM 1303 C CA . ARG A 1 160 ? 9.125 -5.703 5.312 1 61.16 160 ARG A CA 1
ATOM 1304 C C . ARG A 1 160 ? 7.977 -5.242 4.426 1 61.16 160 ARG A C 1
ATOM 1306 O O . ARG A 1 160 ? 8.203 -4.602 3.395 1 61.16 160 ARG A O 1
ATOM 1313 N N . SER A 1 161 ? 6.781 -5.629 4.797 1 63.53 161 SER A N 1
ATOM 1314 C CA . SER A 1 161 ? 5.582 -5.344 4.012 1 63.53 161 SER A CA 1
ATOM 1315 C C . SER A 1 161 ? 5.309 -3.848 3.945 1 63.53 161 SER A C 1
ATOM 1317 O O . SER A 1 161 ? 4.961 -3.32 2.887 1 63.53 161 SER A O 1
ATOM 1319 N N . TYR A 1 162 ? 5.277 -3.191 5.18 1 65.19 162 TYR A N 1
ATOM 1320 C CA . TYR A 1 162 ? 4.836 -1.805 5.078 1 65.19 162 TYR A CA 1
ATOM 1321 C C . TYR A 1 162 ? 5.68 -0.901 5.973 1 65.19 162 TYR A C 1
ATOM 1323 O O . TYR A 1 162 ? 6.094 -1.307 7.062 1 65.19 162 TYR A O 1
ATOM 1331 N N . SER A 1 163 ? 6.148 0.191 5.207 1 73.06 163 SER A N 1
ATOM 1332 C CA . SER A 1 163 ? 6.914 1.173 5.969 1 73.06 163 SER A CA 1
ATOM 1333 C C . SER A 1 163 ? 6.082 2.416 6.262 1 73.06 163 SER A C 1
ATOM 1335 O O . SER A 1 163 ? 5.355 2.902 5.395 1 73.06 163 SER A O 1
ATOM 1337 N N . ILE A 1 164 ? 6.109 2.807 7.512 1 83.5 164 ILE A N 1
ATOM 1338 C CA . ILE A 1 164 ? 5.488 4.059 7.93 1 83.5 164 ILE A CA 1
ATOM 1339 C C . ILE A 1 164 ? 6.32 5.238 7.43 1 83.5 164 ILE A C 1
ATOM 1341 O O . ILE A 1 164 ? 7.547 5.242 7.566 1 83.5 164 ILE A O 1
ATOM 1345 N N . PRO A 1 165 ? 5.633 6.195 6.844 1 90.75 165 PRO A N 1
ATOM 1346 C CA . PRO A 1 165 ? 6.402 7.344 6.359 1 90.75 165 PRO A CA 1
ATOM 1347 C C . PRO A 1 165 ? 7.055 8.141 7.492 1 90.75 165 PRO A C 1
ATOM 1349 O O . PRO A 1 165 ? 6.496 8.227 8.586 1 90.75 165 PRO A O 1
ATOM 1352 N N . ASN A 1 166 ? 8.195 8.641 7.211 1 90 166 ASN A N 1
ATOM 1353 C CA . ASN A 1 166 ? 8.859 9.531 8.156 1 90 166 ASN A CA 1
ATOM 1354 C C . ASN A 1 166 ? 8.188 10.898 8.211 1 90 166 ASN A C 1
ATOM 1356 O O . ASN A 1 166 ? 8.008 11.547 7.18 1 90 166 ASN A O 1
ATOM 1360 N N . ILE A 1 167 ? 7.848 11.25 9.453 1 91.5 167 ILE A N 1
ATOM 1361 C CA . ILE A 1 167 ? 7.215 12.547 9.664 1 91.5 167 ILE A CA 1
ATOM 1362 C C . ILE A 1 167 ? 7.879 13.258 10.836 1 91.5 167 ILE A C 1
ATOM 1364 O O . ILE A 1 167 ? 8.211 12.633 11.852 1 91.5 167 ILE A O 1
ATOM 1368 N N . GLU A 1 168 ? 8.102 14.594 10.672 1 91.94 168 GLU A N 1
ATOM 1369 C CA . GLU A 1 168 ? 8.703 15.414 11.719 1 91.94 168 GLU A CA 1
ATOM 1370 C C . GLU A 1 168 ? 7.938 16.719 11.898 1 91.94 168 GLU A C 1
ATOM 1372 O O . GLU A 1 168 ? 7.59 17.391 10.922 1 91.94 168 GLU A O 1
ATOM 1377 N N . MET A 1 169 ? 7.742 17.062 13.203 1 90 169 MET A N 1
ATOM 1378 C CA . MET A 1 169 ? 7.184 18.391 13.469 1 90 169 MET A CA 1
ATOM 1379 C C . MET A 1 169 ? 8.25 19.469 13.344 1 90 169 MET A C 1
ATOM 1381 O O . MET A 1 169 ? 9.383 19.281 13.812 1 90 169 MET A O 1
ATOM 1385 N N . ILE A 1 170 ? 7.824 20.594 12.734 1 90.62 170 ILE A N 1
ATOM 1386 C CA . ILE A 1 170 ? 8.836 21.625 12.547 1 90.62 170 ILE A CA 1
ATOM 1387 C C . ILE A 1 170 ? 8.281 22.969 12.992 1 90.62 170 ILE A C 1
ATOM 1389 O O . ILE A 1 170 ? 7.066 23.188 12.969 1 90.62 170 ILE A O 1
ATOM 1393 N N . MET B 1 1 ? 115.688 9.211 -55.469 1 22.83 1 MET B N 1
ATOM 1394 C CA . MET B 1 1 ? 115.312 10.609 -55.5 1 22.83 1 MET B CA 1
ATOM 1395 C C . MET B 1 1 ? 114.312 10.922 -54.375 1 22.83 1 MET B C 1
ATOM 1397 O O . MET B 1 1 ? 113.312 10.219 -54.219 1 22.83 1 MET B O 1
ATOM 1401 N N . PHE B 1 2 ? 114.625 11.984 -53.438 1 22.92 2 PHE B N 1
ATOM 1402 C CA . PHE B 1 2 ? 114.625 12.211 -52 1 22.92 2 PHE B CA 1
ATOM 1403 C C . PHE B 1 2 ? 113.312 12.859 -51.531 1 22.92 2 PHE B C 1
ATOM 1405 O O . PHE B 1 2 ? 113.188 13.18 -50.344 1 22.92 2 PHE B O 1
ATOM 1412 N N . LYS B 1 3 ? 112.5 13.375 -52.438 1 20.61 3 LYS B N 1
ATOM 1413 C CA . LYS B 1 3 ? 111.875 14.602 -52 1 20.61 3 LYS B CA 1
ATOM 1414 C C . LYS B 1 3 ? 110.938 14.32 -50.781 1 20.61 3 LYS B C 1
ATOM 1416 O O . LYS B 1 3 ? 110.062 13.477 -50.875 1 20.61 3 LYS B O 1
ATOM 1421 N N . GLN B 1 4 ? 111.188 15.039 -49.625 1 19.33 4 GLN B N 1
ATOM 1422 C CA . GLN B 1 4 ? 111 14.969 -48.188 1 19.33 4 GLN B CA 1
ATOM 1423 C C . GLN B 1 4 ? 109.562 15.406 -47.781 1 19.33 4 GLN B C 1
ATOM 1425 O O . GLN B 1 4 ? 109.125 15.172 -46.656 1 19.33 4 GLN B O 1
ATOM 1430 N N . LYS B 1 5 ? 108.812 16.297 -48.656 1 22.67 5 LYS B N 1
ATOM 1431 C CA . LYS B 1 5 ? 108.25 17.438 -47.906 1 22.67 5 LYS B CA 1
ATOM 1432 C C . LYS B 1 5 ? 107.312 17 -46.781 1 22.67 5 LYS B C 1
ATOM 1434 O O . LYS B 1 5 ? 106.625 15.984 -46.906 1 22.67 5 LYS B O 1
ATOM 1439 N N . ILE B 1 6 ? 107.062 17.922 -45.688 1 19.84 6 ILE B N 1
ATOM 1440 C CA . ILE B 1 6 ? 106.938 18.266 -44.281 1 19.84 6 ILE B CA 1
ATOM 1441 C C . ILE B 1 6 ? 105.438 18.281 -43.906 1 19.84 6 ILE B C 1
ATOM 1443 O O . ILE B 1 6 ? 105.062 17.828 -42.812 1 19.84 6 ILE B O 1
ATOM 1447 N N . LYS B 1 7 ? 104.5 18.828 -44.781 1 19.61 7 LYS B N 1
ATOM 1448 C CA . LYS B 1 7 ? 103.812 19.969 -44.125 1 19.61 7 LYS B CA 1
ATOM 1449 C C . LYS B 1 7 ? 103 19.531 -42.906 1 19.61 7 LYS B C 1
ATOM 1451 O O . LYS B 1 7 ? 102.688 18.344 -42.781 1 19.61 7 LYS B O 1
ATOM 1456 N N . TYR B 1 8 ? 102.062 20.531 -42.406 1 19.06 8 TYR B N 1
ATOM 1457 C CA . TYR B 1 8 ? 101.688 21.328 -41.25 1 19.06 8 TYR B CA 1
ATOM 1458 C C . TYR B 1 8 ? 100.625 20.578 -40.406 1 19.06 8 TYR B C 1
ATOM 1460 O O . TYR B 1 8 ? 100.875 20.281 -39.219 1 19.06 8 TYR B O 1
ATOM 1468 N N . ASP B 1 9 ? 99.375 21.078 -40.469 1 21.98 9 ASP B N 1
ATOM 1469 C CA . ASP B 1 9 ? 98.625 21.844 -39.5 1 21.98 9 ASP B CA 1
ATOM 1470 C C . ASP B 1 9 ? 97.75 20.938 -38.625 1 21.98 9 ASP B C 1
ATOM 1472 O O . ASP B 1 9 ? 96.875 20.234 -39.125 1 21.98 9 ASP B O 1
ATOM 1476 N N . PHE B 1 10 ? 98.188 20.609 -37.438 1 22.34 10 PHE B N 1
ATOM 1477 C CA . PHE B 1 10 ? 97.812 19.844 -36.25 1 22.34 10 PHE B CA 1
ATOM 1478 C C . PHE B 1 10 ? 96.5 20.281 -35.688 1 22.34 10 PHE B C 1
ATOM 1480 O O . PHE B 1 10 ? 95.812 19.5 -35.031 1 22.34 10 PHE B O 1
ATOM 1487 N N . CYS B 1 11 ? 96.188 21.75 -35.719 1 23.98 11 CYS B N 1
ATOM 1488 C CA . CYS B 1 11 ? 95.562 22.234 -34.469 1 23.98 11 CYS B CA 1
ATOM 1489 C C . CYS B 1 11 ? 94.188 21.625 -34.25 1 23.98 11 CYS B C 1
ATOM 1491 O O . CYS B 1 11 ? 93.438 21.547 -35.188 1 23.98 11 CYS B O 1
ATOM 1493 N N . LEU B 1 12 ? 94 21.016 -33.031 1 23.62 12 LEU B N 1
ATOM 1494 C CA . LEU B 1 12 ? 93.125 20.25 -32.125 1 23.62 12 LEU B CA 1
ATOM 1495 C C . LEU B 1 12 ? 91.875 21.062 -31.75 1 23.62 12 LEU B C 1
ATOM 1497 O O . LEU B 1 12 ? 92 21.984 -30.938 1 23.62 12 LEU B O 1
ATOM 1501 N N . ARG B 1 13 ? 91.188 21.781 -32.812 1 23.2 13 ARG B N 1
ATOM 1502 C CA . ARG B 1 13 ? 90.062 22.594 -32.406 1 23.2 13 ARG B CA 1
ATOM 1503 C C . ARG B 1 13 ? 89.062 21.781 -31.562 1 23.2 13 ARG B C 1
ATOM 1505 O O . ARG B 1 13 ? 88.562 20.75 -32.031 1 23.2 13 ARG B O 1
ATOM 1512 N N . LEU B 1 14 ? 89.312 21.766 -30.234 1 22.88 14 LEU B N 1
ATOM 1513 C CA . LEU B 1 14 ? 88.562 21.172 -29.141 1 22.88 14 LEU B CA 1
ATOM 1514 C C . LEU B 1 14 ? 87.125 21.734 -29.094 1 22.88 14 LEU B C 1
ATOM 1516 O O . LEU B 1 14 ? 86.812 22.516 -28.188 1 22.88 14 LEU B O 1
ATOM 1520 N N . ILE B 1 15 ? 86.5 22.125 -30.234 1 25.42 15 ILE B N 1
ATOM 1521 C CA . ILE B 1 15 ? 85.25 22.891 -29.984 1 25.42 15 ILE B CA 1
ATOM 1522 C C . ILE B 1 15 ? 84.312 22.062 -29.109 1 25.42 15 ILE B C 1
ATOM 1524 O O . ILE B 1 15 ? 83.875 20.969 -29.484 1 25.42 15 ILE B O 1
ATOM 1528 N N . ILE B 1 16 ? 84.438 22.266 -27.766 1 24.95 16 ILE B N 1
ATOM 1529 C CA . ILE B 1 16 ? 83.688 21.703 -26.672 1 24.95 16 ILE B CA 1
ATOM 1530 C C . ILE B 1 16 ? 82.188 22.094 -26.828 1 24.95 16 ILE B C 1
ATOM 1532 O O . ILE B 1 16 ? 81.875 23.266 -26.75 1 24.95 16 ILE B O 1
ATOM 1536 N N . LEU B 1 17 ? 81.562 21.703 -27.984 1 25.69 17 LEU B N 1
ATOM 1537 C CA . LEU B 1 17 ? 80.125 22.047 -28.141 1 25.69 17 LEU B CA 1
ATOM 1538 C C . LEU B 1 17 ? 79.312 21.609 -26.938 1 25.69 17 LEU B C 1
ATOM 1540 O O . LEU B 1 17 ? 79.312 20.422 -26.625 1 25.69 17 LEU B O 1
ATOM 1544 N N . ILE B 1 18 ? 79.188 22.531 -25.922 1 28.42 18 ILE B N 1
ATOM 1545 C CA . ILE B 1 18 ? 78.438 22.5 -24.688 1 28.42 18 ILE B CA 1
ATOM 1546 C C . ILE B 1 18 ? 77 22.125 -25.016 1 28.42 18 ILE B C 1
ATOM 1548 O O . ILE B 1 18 ? 76.312 22.828 -25.75 1 28.42 18 ILE B O 1
ATOM 1552 N N . VAL B 1 19 ? 76.625 20.812 -25.094 1 29.73 19 VAL B N 1
ATOM 1553 C CA . VAL B 1 19 ? 75.25 20.234 -25.188 1 29.73 19 VAL B CA 1
ATOM 1554 C C . VAL B 1 19 ? 74.438 20.656 -23.984 1 29.73 19 VAL B C 1
ATOM 1556 O O . VAL B 1 19 ? 74.688 20.188 -22.859 1 29.73 19 VAL B O 1
ATOM 1559 N N . SER B 1 20 ? 74.312 22.016 -23.656 1 30.16 20 SER B N 1
ATOM 1560 C CA . SER B 1 20 ? 73.5 22.344 -22.516 1 30.16 20 SER B CA 1
ATOM 1561 C C . SER B 1 20 ? 72.125 21.719 -22.625 1 30.16 20 SER B C 1
ATOM 1563 O O . SER B 1 20 ? 71.438 21.953 -23.609 1 30.16 20 SER B O 1
ATOM 1565 N N . ILE B 1 21 ? 71.938 20.438 -22.188 1 30.78 21 ILE B N 1
ATOM 1566 C CA . ILE B 1 21 ? 70.688 19.688 -22.031 1 30.78 21 ILE B CA 1
ATOM 1567 C C . ILE B 1 21 ? 69.75 20.469 -21.141 1 30.78 21 ILE B C 1
ATOM 1569 O O . ILE B 1 21 ? 70 20.734 -19.969 1 30.78 21 ILE B O 1
ATOM 1573 N N . MET B 1 22 ? 69.188 21.625 -21.609 1 28.61 22 MET B N 1
ATOM 1574 C CA . MET B 1 22 ? 68.125 22.375 -20.906 1 28.61 22 MET B CA 1
ATOM 1575 C C . MET B 1 22 ? 67 21.438 -20.469 1 28.61 22 MET B C 1
ATOM 1577 O O . MET B 1 22 ? 66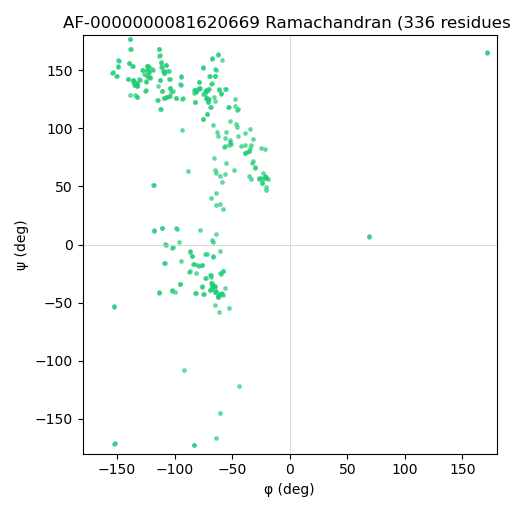.25 20.922 -21.297 1 28.61 22 MET B O 1
ATOM 1581 N N . CYS B 1 23 ? 67.312 20.453 -19.531 1 27.36 23 CYS B N 1
ATOM 1582 C CA . CYS B 1 23 ? 66.312 19.5 -19.031 1 27.36 23 CYS B CA 1
ATOM 1583 C C . CYS B 1 23 ? 65.062 20.203 -18.5 1 27.36 23 CYS B C 1
ATOM 1585 O O . CYS B 1 23 ? 63.969 19.688 -18.594 1 27.36 23 CYS B O 1
ATOM 1587 N N . ASN B 1 24 ? 65.312 21.125 -17.578 1 28.83 24 ASN B N 1
ATOM 1588 C CA . ASN B 1 24 ? 64.438 20.922 -16.422 1 28.83 24 ASN B CA 1
ATOM 1589 C C . ASN B 1 24 ? 63.031 21.453 -16.688 1 28.83 24 ASN B C 1
ATOM 1591 O O . ASN B 1 24 ? 62.219 21.562 -15.773 1 28.83 24 ASN B O 1
ATOM 1595 N N . THR B 1 25 ? 62.562 21.797 -17.781 1 25.8 25 THR B N 1
ATOM 1596 C CA . THR B 1 25 ? 61.312 22.547 -17.578 1 25.8 25 THR B CA 1
ATOM 1597 C C . THR B 1 25 ? 60.312 21.734 -16.781 1 25.8 25 THR B C 1
ATOM 1599 O O . THR B 1 25 ? 60 20.594 -17.156 1 25.8 25 THR B O 1
ATOM 1602 N N . ALA B 1 26 ? 60.375 21.75 -15.375 1 27.95 26 ALA B N 1
ATOM 1603 C CA . ALA B 1 26 ? 59.344 21.266 -14.43 1 27.95 26 ALA B CA 1
ATOM 1604 C C . ALA B 1 26 ? 57.938 21.609 -14.906 1 27.95 26 ALA B C 1
ATOM 1606 O O . ALA B 1 26 ? 57.656 22.766 -15.219 1 27.95 26 ALA B O 1
ATOM 1607 N N . GLN B 1 27 ? 57.469 20.812 -15.859 1 26.12 27 GLN B N 1
ATOM 1608 C CA . GLN B 1 27 ? 56.062 20.891 -16.266 1 26.12 27 GLN B CA 1
ATOM 1609 C C . GLN B 1 27 ? 55.156 21.125 -15.062 1 26.12 27 GLN B C 1
ATOM 1611 O O . GLN B 1 27 ? 55.312 20.484 -14.016 1 26.12 27 GLN B O 1
ATOM 1616 N N . ALA B 1 28 ? 54.812 22.453 -14.836 1 32.28 28 ALA B N 1
ATOM 1617 C CA . ALA B 1 28 ? 53.719 22.844 -13.953 1 32.28 28 ALA B CA 1
ATOM 1618 C C . ALA B 1 28 ? 52.594 21.812 -13.961 1 32.28 28 ALA B C 1
ATOM 1620 O O . ALA B 1 28 ? 52.156 21.375 -15.031 1 32.28 28 ALA B O 1
ATOM 1621 N N . MET B 1 29 ? 52.688 20.828 -13.016 1 28.05 29 MET B N 1
ATOM 1622 C CA . MET B 1 29 ? 51.562 19.969 -12.672 1 28.05 29 MET B CA 1
ATOM 1623 C C . MET B 1 29 ? 50.25 20.766 -12.648 1 28.05 29 MET B C 1
ATOM 1625 O O . MET B 1 29 ? 50.188 21.812 -11.992 1 28.05 29 MET B O 1
ATOM 1629 N N . THR B 1 30 ? 49.688 21.031 -13.852 1 34.97 30 THR B N 1
ATOM 1630 C CA . THR B 1 30 ? 48.281 21.469 -13.844 1 34.97 30 THR B CA 1
ATOM 1631 C C . THR B 1 30 ? 47.5 20.781 -12.742 1 34.97 30 THR B C 1
ATOM 1633 O O . THR B 1 30 ? 47.562 19.562 -12.602 1 34.97 30 THR B O 1
ATOM 1636 N N . THR B 1 31 ? 47.625 21.359 -11.523 1 35.56 31 THR B N 1
ATOM 1637 C CA . THR B 1 31 ? 46.625 21.016 -10.523 1 35.56 31 THR B CA 1
ATOM 1638 C C . THR B 1 31 ? 45.25 20.828 -11.164 1 35.56 31 THR B C 1
ATOM 1640 O O . THR B 1 31 ? 44.812 21.672 -11.953 1 35.56 31 THR B O 1
ATOM 1643 N N . ASN B 1 32 ? 45 19.641 -11.766 1 30.44 32 ASN B N 1
ATOM 1644 C CA . ASN B 1 32 ? 43.625 19.25 -12.047 1 30.44 32 ASN B CA 1
ATOM 1645 C C . ASN B 1 32 ? 42.688 19.781 -10.977 1 30.44 32 ASN B C 1
ATOM 1647 O O . ASN B 1 32 ? 42.812 19.438 -9.797 1 30.44 32 ASN B O 1
ATOM 1651 N N . ASN B 1 33 ? 42.5 21.078 -10.984 1 30.75 33 ASN B N 1
ATOM 1652 C CA . ASN B 1 33 ? 41.312 21.5 -10.258 1 30.75 33 ASN B CA 1
ATOM 1653 C C . ASN B 1 33 ? 40.188 20.5 -10.406 1 30.75 33 ASN B C 1
ATOM 1655 O O . ASN B 1 33 ? 39.625 20.344 -11.492 1 30.75 33 ASN B O 1
ATOM 1659 N N . VAL B 1 34 ? 40.312 19.266 -10.031 1 35.75 34 VAL B N 1
ATOM 1660 C CA . VAL B 1 34 ? 39.062 18.531 -9.789 1 35.75 34 VAL B CA 1
ATOM 1661 C C . VAL B 1 34 ? 38 19.516 -9.32 1 35.75 34 VAL B C 1
ATOM 1663 O O . VAL B 1 34 ? 38.125 20.141 -8.266 1 35.75 34 VAL B O 1
ATOM 1666 N N . SER B 1 35 ? 37.594 20.375 -10.133 1 39.09 35 SER B N 1
ATOM 1667 C CA . SER B 1 35 ? 36.312 21 -9.828 1 39.09 35 SER B CA 1
ATOM 1668 C C . SER B 1 35 ? 35.438 20.094 -8.945 1 39.09 35 SER B C 1
ATOM 1670 O O . SER B 1 35 ? 35.156 18.953 -9.297 1 39.09 35 SER B O 1
ATOM 1672 N N . ARG B 1 36 ? 35.656 20.125 -7.66 1 35.31 36 ARG B N 1
ATOM 1673 C CA . ARG B 1 36 ? 34.5 19.734 -6.844 1 35.31 36 ARG B CA 1
ATOM 1674 C C . ARG B 1 36 ? 33.188 19.953 -7.594 1 35.31 36 ARG B C 1
ATOM 1676 O O . ARG B 1 36 ? 32.75 21.094 -7.762 1 35.31 36 ARG B O 1
ATOM 1683 N N . HIS B 1 37 ? 33.062 19.438 -8.758 1 37.19 37 HIS B N 1
ATOM 1684 C CA . HIS B 1 37 ? 31.625 19.297 -9.008 1 37.19 37 HIS B CA 1
ATOM 1685 C C . HIS B 1 37 ? 30.828 19.234 -7.703 1 37.19 37 HIS B C 1
ATOM 1687 O O . HIS B 1 37 ? 30.875 18.234 -6.992 1 37.19 37 HIS B O 1
ATOM 1693 N N . GLN B 1 38 ? 30.859 20.219 -6.926 1 39.38 38 GLN B N 1
ATOM 1694 C CA . GLN B 1 38 ? 29.719 20.328 -6.012 1 39.38 38 GLN B CA 1
ATOM 1695 C C . GLN B 1 38 ? 28.516 19.531 -6.523 1 39.38 38 GLN B C 1
ATOM 1697 O O . GLN B 1 3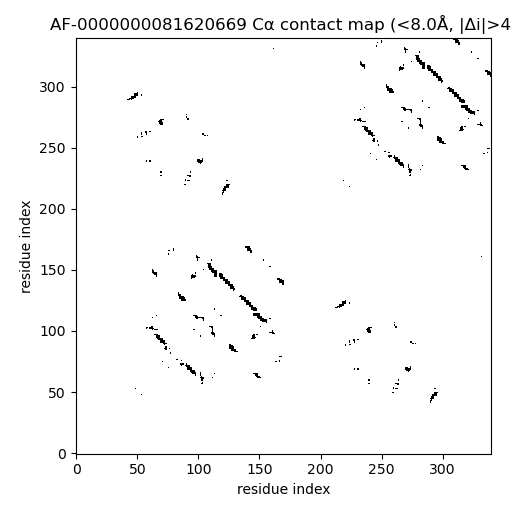8 ? 27.875 19.922 -7.496 1 39.38 38 GLN B O 1
ATOM 1702 N N . MET B 1 39 ? 28.641 18.281 -6.754 1 42 39 MET B N 1
ATOM 1703 C CA . MET B 1 39 ? 27.344 17.625 -6.77 1 42 39 MET B CA 1
ATOM 1704 C C . MET B 1 39 ? 26.312 18.469 -6.023 1 42 39 MET B C 1
ATOM 1706 O O . MET B 1 39 ? 26.234 18.406 -4.793 1 42 39 MET B O 1
ATOM 1710 N N . HIS B 1 40 ? 26.234 19.734 -6.324 1 41.22 40 HIS B N 1
ATOM 1711 C CA . HIS B 1 40 ? 24.969 20.312 -5.895 1 41.22 40 HIS B CA 1
ATOM 1712 C C . HIS B 1 40 ? 23.891 19.25 -5.801 1 41.22 40 HIS B C 1
ATOM 1714 O O . HIS B 1 40 ? 23.312 18.844 -6.816 1 41.22 40 HIS B O 1
ATOM 1720 N N . HIS B 1 41 ? 24.109 18.297 -5.066 1 47.41 41 HIS B N 1
ATOM 1721 C CA . HIS B 1 41 ? 22.859 17.656 -4.707 1 47.41 41 HIS B CA 1
ATOM 1722 C C . HIS B 1 41 ? 21.688 18.641 -4.762 1 47.41 41 HIS B C 1
ATOM 1724 O O . HIS B 1 41 ? 21.578 19.516 -3.902 1 47.41 41 HIS B O 1
ATOM 1730 N N . LEU B 1 42 ? 21.453 19.266 -5.875 1 52.34 42 LEU B N 1
ATOM 1731 C CA . LEU B 1 42 ? 20.188 19.984 -6.027 1 52.34 42 LEU B CA 1
ATOM 1732 C C . LEU B 1 42 ? 19.141 19.453 -5.066 1 52.34 42 LEU B C 1
ATOM 1734 O O . LEU B 1 42 ? 18.406 18.516 -5.391 1 52.34 42 LEU B O 1
ATOM 1738 N N . HIS B 1 43 ? 19.516 19.547 -3.822 1 64.94 43 HIS B N 1
ATOM 1739 C CA . HIS B 1 43 ? 18.484 19.25 -2.828 1 64.94 43 HIS B CA 1
ATOM 1740 C C . HIS B 1 43 ? 17.188 19.953 -3.162 1 64.94 43 HIS B C 1
ATOM 1742 O O . HIS B 1 43 ? 17.172 21.141 -3.482 1 64.94 43 HIS B O 1
ATOM 1748 N N . ARG B 1 44 ? 16.266 19.312 -3.648 1 80.5 44 ARG B N 1
ATOM 1749 C CA . ARG B 1 44 ? 14.945 19.859 -3.885 1 80.5 44 ARG B CA 1
ATOM 1750 C C . ARG B 1 44 ? 14.453 20.641 -2.674 1 80.5 44 ARG B C 1
ATOM 1752 O O . ARG B 1 44 ? 14.547 20.172 -1.54 1 80.5 44 ARG B O 1
ATOM 1759 N N . THR B 1 45 ? 14.266 21.953 -2.881 1 86.12 45 THR B N 1
ATOM 1760 C CA . THR B 1 45 ? 13.656 22.75 -1.822 1 86.12 45 THR B CA 1
ATOM 1761 C C . THR B 1 45 ? 12.305 22.172 -1.412 1 86.12 45 THR B C 1
ATOM 1763 O O . THR B 1 45 ? 11.5 21.797 -2.268 1 86.12 45 THR B O 1
ATOM 1766 N N . PRO B 1 46 ? 12.156 22.094 -0.182 1 90.12 46 PRO B N 1
ATOM 1767 C CA . PRO B 1 46 ? 10.867 21.562 0.264 1 90.12 46 PRO B CA 1
ATOM 1768 C C . PRO B 1 46 ? 9.688 22.438 -0.18 1 90.12 46 PRO B C 1
ATOM 1770 O O . PRO B 1 46 ? 9.781 23.672 -0.151 1 90.12 46 PRO B O 1
ATOM 1773 N N . LYS B 1 47 ? 8.742 21.734 -0.669 1 93.81 47 LYS B N 1
ATOM 1774 C CA . LYS B 1 47 ? 7.484 22.406 -0.993 1 93.81 47 LYS B CA 1
ATOM 1775 C C . LYS B 1 47 ? 6.598 22.547 0.241 1 93.81 47 LYS B C 1
ATOM 1777 O O . LYS B 1 47 ? 6.418 21.578 0.987 1 93.81 47 LYS B O 1
ATOM 1782 N N . ARG B 1 48 ? 6.121 23.781 0.417 1 95.5 48 ARG B N 1
ATOM 1783 C CA . ARG B 1 48 ? 5.164 24 1.499 1 95.5 48 ARG B CA 1
ATOM 1784 C C . ARG B 1 48 ? 3.729 23.859 0.997 1 95.5 48 ARG B C 1
ATOM 1786 O O . ARG B 1 48 ? 3.34 24.5 0.024 1 95.5 48 ARG B O 1
ATOM 1793 N N . MET B 1 49 ? 3.012 23 1.688 1 96.44 49 MET B N 1
ATOM 1794 C CA . MET B 1 49 ? 1.61 22.797 1.339 1 96.44 49 MET B CA 1
ATOM 1795 C C . MET B 1 49 ? 0.693 23.312 2.443 1 96.44 49 MET B C 1
ATOM 1797 O O . MET B 1 49 ? 0.703 22.781 3.559 1 96.44 49 MET B O 1
ATOM 1801 N N . ASN B 1 50 ? -0.047 24.312 1.982 1 95.88 50 ASN B N 1
ATOM 1802 C CA . ASN B 1 50 ? -1.046 24.797 2.924 1 95.88 50 ASN B CA 1
ATOM 1803 C C . ASN B 1 50 ? -2.311 23.953 2.902 1 95.88 50 ASN B C 1
ATOM 1805 O O . ASN B 1 50 ? -2.371 22.938 2.193 1 95.88 50 ASN B O 1
ATOM 1809 N N . PHE B 1 51 ? -3.33 24.406 3.611 1 95.88 51 PHE B N 1
ATOM 1810 C CA . PHE B 1 51 ? -4.551 23.625 3.781 1 95.88 51 PHE B CA 1
ATOM 1811 C C . PHE B 1 51 ? -5.234 23.391 2.441 1 95.88 51 PHE B C 1
ATOM 1813 O O . PHE B 1 51 ? -5.652 22.266 2.139 1 95.88 51 PHE B O 1
ATOM 1820 N N . SER B 1 52 ? -5.316 24.375 1.655 1 96.25 52 SER B N 1
ATOM 1821 C CA . SER B 1 52 ? -5.996 24.281 0.367 1 96.25 52 SER B CA 1
ATOM 1822 C C . SER B 1 52 ? -5.344 23.234 -0.523 1 96.25 52 SER B C 1
ATOM 1824 O O . SER B 1 52 ? -6.035 22.422 -1.146 1 96.25 52 SER B O 1
ATOM 1826 N N . ARG B 1 53 ? -4.066 23.219 -0.545 1 96.44 53 ARG B N 1
ATOM 1827 C CA . ARG B 1 53 ? -3.334 22.266 -1.374 1 96.44 53 ARG B CA 1
ATOM 1828 C C . ARG B 1 53 ? -3.484 20.844 -0.838 1 96.44 53 ARG B C 1
ATOM 1830 O O . ARG B 1 53 ? -3.625 19.891 -1.612 1 96.44 53 ARG B O 1
ATOM 1837 N N . SER B 1 54 ? -3.453 20.734 0.464 1 96.31 54 SER B N 1
ATOM 1838 C CA . SER B 1 54 ? -3.633 19.422 1.061 1 96.31 54 SER B CA 1
ATOM 1839 C C . SER B 1 54 ? -5.031 18.875 0.786 1 96.31 54 SER B C 1
ATOM 1841 O O . SER B 1 54 ? -5.191 17.688 0.498 1 96.31 54 SER B O 1
ATOM 1843 N N . LEU B 1 55 ? -5.965 19.734 0.875 1 96.12 55 LEU B N 1
ATOM 1844 C CA . LEU B 1 55 ? -7.34 19.328 0.6 1 96.12 55 LEU B CA 1
ATOM 1845 C C . LEU B 1 55 ? -7.5 18.906 -0.856 1 96.12 55 LEU B C 1
ATOM 1847 O O . LEU B 1 55 ? -8.164 17.906 -1.147 1 96.12 55 LEU B O 1
ATOM 1851 N N . GLU B 1 56 ? -6.879 19.625 -1.71 1 97.69 56 GLU B N 1
ATOM 1852 C CA . GLU B 1 56 ? -6.922 19.297 -3.131 1 97.69 56 GLU B CA 1
ATOM 1853 C C . GLU B 1 56 ? -6.301 17.922 -3.396 1 97.69 56 GLU B C 1
ATOM 1855 O O . GLU B 1 56 ? -6.867 17.109 -4.129 1 97.69 56 GLU B O 1
ATOM 1860 N N . ALA B 1 57 ? -5.16 17.703 -2.779 1 97.62 57 ALA B N 1
ATOM 1861 C CA . ALA B 1 57 ? -4.48 16.422 -2.939 1 97.62 57 ALA B CA 1
ATOM 1862 C C . ALA B 1 57 ? -5.359 15.266 -2.451 1 97.62 57 ALA B C 1
ATOM 1864 O O . ALA B 1 57 ? -5.48 14.234 -3.119 1 97.62 57 ALA B O 1
ATOM 1865 N N . ALA B 1 58 ? -5.98 15.5 -1.338 1 97.69 58 ALA B N 1
ATOM 1866 C CA . ALA B 1 58 ? -6.844 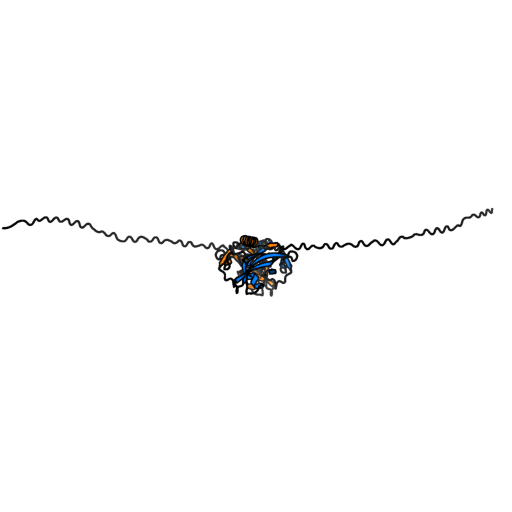14.469 -0.767 1 97.69 58 ALA B CA 1
ATOM 1867 C C . ALA B 1 58 ? -8.078 14.242 -1.634 1 97.69 58 ALA B C 1
ATOM 1869 O O . ALA B 1 58 ? -8.516 13.102 -1.821 1 97.69 58 ALA B O 1
ATOM 1870 N N . GLN B 1 59 ? -8.617 15.305 -2.182 1 97.5 59 GLN B N 1
ATOM 1871 C CA . GLN B 1 59 ? -9.797 15.203 -3.025 1 97.5 59 GLN B CA 1
ATOM 1872 C C . GLN B 1 59 ? -9.484 14.477 -4.332 1 97.5 59 GLN B C 1
ATOM 1874 O O . GLN B 1 59 ? -10.32 13.742 -4.855 1 97.5 59 GLN B O 1
ATOM 1879 N N . ASN B 1 60 ? -8.312 14.688 -4.824 1 98 60 ASN B N 1
ATOM 1880 C CA . ASN B 1 60 ? -7.906 14.07 -6.082 1 98 60 ASN B CA 1
ATOM 1881 C C . ASN B 1 60 ? -7.562 12.594 -5.902 1 98 60 ASN B C 1
ATOM 1883 O O . ASN B 1 60 ? -7.484 11.852 -6.875 1 98 60 ASN B O 1
ATOM 1887 N N . PHE B 1 61 ? -7.316 12.203 -4.637 1 98.69 61 PHE B N 1
ATOM 1888 C CA . PHE B 1 61 ? -6.988 10.812 -4.324 1 98.69 61 PHE B CA 1
ATOM 1889 C C . PHE B 1 61 ? -8.031 10.203 -3.398 1 98.69 61 PHE B C 1
ATOM 1891 O O . PHE B 1 61 ? -7.695 9.648 -2.352 1 98.69 61 PHE B O 1
ATOM 1898 N N . SER B 1 62 ? -9.25 10.375 -3.846 1 98.5 62 SER B N 1
ATOM 1899 C CA . SER B 1 62 ? -10.375 9.867 -3.076 1 98.5 62 SER B CA 1
ATOM 1900 C C . SER B 1 62 ? -10.492 8.352 -3.205 1 98.5 62 SER B C 1
ATOM 1902 O O . SER B 1 62 ? -10.062 7.773 -4.207 1 98.5 62 SER B O 1
ATOM 1904 N N . CYS B 1 63 ? -11.031 7.727 -2.248 1 98.56 63 CYS B N 1
ATOM 1905 C CA . CYS B 1 63 ? -11.273 6.285 -2.223 1 98.56 63 CYS B CA 1
ATOM 1906 C C . CYS B 1 63 ? -12.406 5.906 -3.166 1 98.56 63 CYS B C 1
ATOM 1908 O O . CYS B 1 63 ? -13.57 6.238 -2.918 1 98.56 63 CYS B O 1
ATOM 1910 N N . ARG B 1 64 ? -12.062 5.172 -4.262 1 98.25 64 ARG B N 1
ATOM 1911 C CA . ARG B 1 64 ? -13.078 4.754 -5.227 1 98.25 64 ARG B CA 1
ATOM 1912 C C . ARG B 1 64 ? -12.656 3.467 -5.934 1 98.25 64 ARG B C 1
ATOM 1914 O O . ARG B 1 64 ? -13.406 2.49 -5.953 1 98.25 64 ARG B O 1
ATOM 1921 N N . GLU B 1 65 ? -11.469 3.521 -6.484 1 98.44 65 GLU B N 1
ATOM 1922 C CA . GLU B 1 65 ? -10.953 2.395 -7.254 1 98.44 65 GLU B CA 1
ATOM 1923 C C . GLU B 1 65 ? -9.812 1.693 -6.516 1 98.44 65 GLU B C 1
ATOM 1925 O O . GLU B 1 65 ? -9.023 2.34 -5.828 1 98.44 65 GLU B O 1
ATOM 1930 N N . PRO B 1 66 ? -9.719 0.384 -6.711 1 98.38 66 PRO B N 1
ATOM 1931 C CA . PRO B 1 66 ? -8.57 -0.3 -6.113 1 98.38 66 PRO B CA 1
ATOM 1932 C C . PRO B 1 66 ? -7.246 0.101 -6.758 1 98.38 66 PRO B C 1
ATOM 1934 O O . PRO B 1 66 ? -7.234 0.667 -7.855 1 98.38 66 PRO B O 1
ATOM 1937 N N . GLN B 1 67 ? -6.203 -0.14 -6 1 97.75 67 GLN B N 1
ATOM 1938 C CA . GLN B 1 67 ? -4.855 0.1 -6.504 1 97.75 67 GLN B CA 1
ATOM 1939 C C . GLN B 1 67 ? -4.121 -1.214 -6.758 1 97.75 67 GLN B C 1
ATOM 1941 O O . GLN B 1 67 ? -4.297 -2.184 -6.02 1 97.75 67 GLN B O 1
ATOM 1946 N N . PHE B 1 68 ? -3.252 -1.143 -7.738 1 98.12 68 PHE B N 1
ATOM 1947 C CA . PHE B 1 68 ? -2.369 -2.283 -7.957 1 98.12 68 PHE B CA 1
ATOM 1948 C C . PHE B 1 68 ? -1.342 -2.395 -6.836 1 98.12 68 PHE B C 1
ATOM 1950 O O . PHE B 1 68 ? -0.773 -1.388 -6.406 1 98.12 68 PHE B O 1
ATOM 1957 N N . ARG B 1 69 ? -1.211 -3.609 -6.371 1 96.81 69 ARG B N 1
ATOM 1958 C CA . ARG B 1 69 ? -0.159 -3.959 -5.422 1 96.81 69 ARG B CA 1
ATOM 1959 C C . ARG B 1 69 ? 0.559 -5.234 -5.848 1 96.81 69 ARG B C 1
ATOM 1961 O O . ARG B 1 69 ? -0.076 -6.188 -6.309 1 96.81 69 ARG B O 1
ATOM 1968 N N . SER B 1 70 ? 1.827 -5.152 -5.719 1 96.81 70 SER B N 1
ATOM 1969 C CA . SER B 1 70 ? 2.584 -6.371 -5.984 1 96.81 70 SER B CA 1
ATOM 1970 C C . SER B 1 70 ? 2.846 -7.148 -4.699 1 96.81 70 SER B C 1
ATOM 1972 O O . SER B 1 70 ? 3.049 -6.555 -3.637 1 96.81 70 SER B O 1
ATOM 1974 N N . TYR B 1 71 ? 2.828 -8.43 -4.836 1 95.19 71 TYR B N 1
ATOM 1975 C CA . TYR B 1 71 ? 3.121 -9.305 -3.705 1 95.19 71 TYR B CA 1
ATOM 1976 C C . TYR B 1 71 ? 4.109 -10.398 -4.102 1 95.19 71 TYR B C 1
ATOM 1978 O O . TYR B 1 71 ? 3.891 -11.117 -5.078 1 95.19 71 TYR B O 1
ATOM 1986 N N . ASN B 1 72 ? 5.145 -10.453 -3.311 1 94.44 72 ASN B N 1
ATOM 1987 C CA . ASN B 1 72 ? 6.07 -11.57 -3.469 1 94.44 72 ASN B CA 1
ATOM 1988 C C . ASN B 1 72 ? 5.449 -12.883 -2.996 1 94.44 72 ASN B C 1
ATOM 1990 O O . ASN B 1 72 ? 5.07 -13.016 -1.831 1 94.44 72 ASN B O 1
ATOM 1994 N N . LEU B 1 73 ? 5.449 -13.844 -3.896 1 93.88 73 LEU B N 1
ATOM 1995 C CA . LEU B 1 73 ? 4.699 -15.062 -3.598 1 93.88 73 LEU B CA 1
ATOM 1996 C C . LEU B 1 73 ? 5.414 -15.891 -2.537 1 93.88 73 LEU B C 1
ATOM 1998 O O . LEU B 1 73 ? 4.773 -16.625 -1.784 1 93.88 73 LEU B O 1
ATOM 2002 N N . ARG B 1 74 ? 6.66 -15.797 -2.465 1 91 74 ARG B N 1
ATOM 2003 C CA . ARG B 1 74 ? 7.363 -16.531 -1.412 1 91 74 ARG B CA 1
ATOM 2004 C C . ARG B 1 74 ? 6.98 -16 -0.033 1 91 74 ARG B C 1
ATOM 2006 O O . ARG B 1 74 ? 6.84 -16.766 0.916 1 91 74 ARG B O 1
ATOM 2013 N N . ASP B 1 75 ? 6.785 -14.711 -0.018 1 88.81 75 ASP B N 1
ATOM 2014 C CA . ASP B 1 75 ? 6.375 -14.102 1.242 1 88.81 75 ASP B CA 1
ATOM 2015 C C . ASP B 1 75 ? 4.906 -14.398 1.547 1 88.81 75 ASP B C 1
ATOM 2017 O O . ASP B 1 75 ? 4.562 -14.742 2.68 1 88.81 75 ASP B O 1
ATOM 2021 N N . LEU B 1 76 ? 4.16 -14.289 0.525 1 88.44 76 LEU B N 1
ATOM 2022 C CA . LEU B 1 76 ? 2.721 -14.461 0.692 1 88.44 76 LEU B CA 1
ATOM 2023 C C . LEU B 1 76 ? 2.387 -15.898 1.073 1 88.44 76 LEU B C 1
ATOM 2025 O O . LEU B 1 76 ? 1.52 -16.141 1.917 1 88.44 76 LEU B O 1
ATOM 2029 N N . MET B 1 77 ? 3.076 -16.844 0.59 1 87.19 77 MET B N 1
ATOM 2030 C CA . MET B 1 77 ? 2.766 -18.25 0.765 1 87.19 77 MET B CA 1
ATOM 2031 C C . MET B 1 77 ? 3.244 -18.75 2.125 1 87.19 77 MET B C 1
ATOM 2033 O O . MET B 1 77 ? 2.797 -19.797 2.602 1 87.19 77 MET B O 1
ATOM 2037 N N . LYS B 1 78 ? 4.145 -17.984 2.725 1 83 78 LYS B N 1
ATOM 2038 C CA . LYS B 1 78 ? 4.562 -18.344 4.074 1 83 78 LYS B CA 1
ATOM 2039 C C . LYS B 1 78 ? 3.379 -18.344 5.039 1 83 78 LYS B C 1
ATOM 2041 O O . LYS B 1 78 ? 3.377 -19.062 6.031 1 83 78 LYS B O 1
ATOM 2046 N N . THR B 1 79 ? 2.418 -17.562 4.652 1 76.75 79 THR B N 1
ATOM 2047 C CA . THR B 1 79 ? 1.257 -17.438 5.523 1 76.75 79 THR B CA 1
ATOM 2048 C C . THR B 1 79 ? 0.279 -18.594 5.285 1 76.75 79 THR B C 1
ATOM 2050 O O . THR B 1 79 ? -0.6 -18.844 6.109 1 76.75 79 THR B O 1
ATOM 2053 N N . VAL B 1 80 ? 0.335 -19.312 4.238 1 77.19 80 VAL B N 1
ATOM 2054 C CA . VAL B 1 80 ? -0.663 -20.297 3.857 1 77.19 80 VAL B CA 1
ATOM 2055 C C . VAL B 1 80 ? -0.054 -21.703 3.93 1 77.19 80 VAL B C 1
ATOM 2057 O O . VAL B 1 80 ? -0.761 -22.688 4.184 1 77.19 80 VAL B O 1
ATOM 2060 N N . HIS B 1 81 ? 1.111 -21.844 3.496 1 70.38 81 HIS B N 1
ATOM 2061 C CA . HIS B 1 81 ? 1.677 -23.172 3.318 1 70.38 81 HIS B CA 1
ATOM 2062 C C . HIS B 1 81 ? 2.838 -23.422 4.277 1 70.38 81 HIS B C 1
ATOM 2064 O O . HIS B 1 81 ? 3.396 -22.469 4.832 1 70.38 81 HIS B O 1
ATOM 2070 N N . SER B 1 82 ? 3.109 -24.625 4.25 1 66.25 82 SER B N 1
ATOM 2071 C CA . SER B 1 82 ? 4.113 -25.172 5.164 1 66.25 82 SER B CA 1
ATOM 2072 C C . SER B 1 82 ? 5.492 -24.578 4.871 1 66.25 82 SER B C 1
ATOM 2074 O O . SER B 1 82 ? 5.805 -24.266 3.723 1 66.25 82 SER B O 1
ATOM 2076 N N . ASN B 1 83 ? 6.168 -24.5 5.762 1 71.44 83 ASN B N 1
ATOM 2077 C CA . ASN B 1 83 ? 7.547 -24.016 5.758 1 71.44 83 ASN B CA 1
ATOM 2078 C C . ASN B 1 83 ? 8.469 -24.953 4.98 1 71.44 83 ASN B C 1
ATOM 2080 O O . ASN B 1 83 ? 9.633 -24.625 4.746 1 71.44 83 ASN B O 1
ATOM 2084 N N . SER B 1 84 ? 7.895 -25.922 4.461 1 82.56 84 SER B N 1
ATOM 2085 C CA . SER B 1 84 ? 8.766 -26.891 3.789 1 82.56 84 SER B CA 1
ATOM 2086 C C . SER B 1 84 ? 8.734 -26.688 2.275 1 82.56 84 SER B C 1
ATOM 2088 O O . SER B 1 84 ? 9.43 -27.406 1.54 1 82.56 84 SER B O 1
ATOM 2090 N N . GLU B 1 85 ? 7.969 -25.797 1.806 1 86 85 GLU B N 1
ATOM 2091 C CA . GLU B 1 85 ? 7.887 -25.562 0.369 1 86 85 GLU B CA 1
ATOM 2092 C C . GLU B 1 85 ? 8.133 -24.078 0.042 1 86 85 GLU B C 1
ATOM 2094 O O . GLU B 1 85 ? 7.879 -23.203 0.873 1 86 85 GLU B O 1
ATOM 2099 N N . ILE B 1 86 ? 8.758 -23.953 -1.13 1 89.19 86 ILE B N 1
ATOM 2100 C CA . ILE B 1 86 ? 9.047 -22.594 -1.587 1 89.19 86 ILE B CA 1
ATOM 2101 C C . ILE B 1 86 ? 8.461 -22.375 -2.98 1 89.19 86 ILE B C 1
ATOM 2103 O O . ILE B 1 86 ? 8.539 -23.266 -3.836 1 89.19 86 ILE B O 1
ATOM 2107 N N . VAL B 1 87 ? 7.918 -21.219 -3.189 1 92.25 87 VAL B N 1
ATOM 2108 C CA . VAL B 1 87 ? 7.398 -20.891 -4.512 1 92.25 87 VAL B CA 1
ATOM 2109 C C . VAL B 1 87 ? 8.555 -20.5 -5.434 1 92.25 87 VAL B C 1
ATOM 2111 O O . VAL B 1 87 ? 9.375 -19.641 -5.086 1 92.25 87 VAL B O 1
ATOM 2114 N N . ASP B 1 88 ? 8.57 -21.031 -6.645 1 92.94 88 ASP B N 1
ATOM 2115 C CA . ASP B 1 88 ? 9.617 -20.766 -7.621 1 92.94 88 ASP B CA 1
ATOM 2116 C C . ASP B 1 88 ? 9.148 -19.766 -8.68 1 92.94 88 ASP B C 1
ATOM 2118 O O . ASP B 1 88 ? 9.922 -18.906 -9.117 1 92.94 88 ASP B O 1
ATOM 2122 N N . PHE B 1 89 ? 7.824 -20.047 -8.984 1 94.62 89 PHE B N 1
ATOM 2123 C CA . PHE B 1 89 ? 7.301 -19.25 -10.086 1 94.62 89 PHE B CA 1
ATOM 2124 C C . PHE B 1 89 ? 5.789 -19.109 -9.984 1 94.62 89 PHE B C 1
ATOM 2126 O O . PHE B 1 89 ? 5.09 -20.078 -9.672 1 94.62 89 PHE B O 1
ATOM 2133 N N . PRO B 1 90 ? 5.285 -17.844 -10.492 1 96.75 90 PRO B N 1
ATOM 2134 C CA . PRO B 1 90 ? 5.984 -16.562 -10.648 1 96.75 90 PRO B CA 1
ATOM 2135 C C . PRO B 1 90 ? 6.469 -15.992 -9.32 1 96.75 90 PRO B C 1
ATOM 2137 O O . PRO B 1 90 ? 6.051 -16.453 -8.25 1 96.75 90 PRO B O 1
ATOM 2140 N N . LEU B 1 91 ? 7.375 -15.047 -9.359 1 96.12 91 LEU B N 1
ATOM 2141 C CA . LEU B 1 91 ? 7.902 -14.453 -8.141 1 96.12 91 LEU B CA 1
ATOM 2142 C C . LEU B 1 91 ? 6.898 -13.469 -7.535 1 96.12 91 LEU B C 1
ATOM 2144 O O . LEU B 1 91 ? 6.766 -13.391 -6.312 1 96.12 91 LEU B O 1
ATOM 2148 N N . TYR B 1 92 ? 6.238 -12.812 -8.469 1 97.06 92 TYR B N 1
ATOM 2149 C CA . TYR B 1 92 ? 5.285 -11.805 -8.023 1 97.06 92 TYR B CA 1
ATOM 2150 C C . TYR B 1 92 ? 3.918 -12.023 -8.664 1 97.06 92 TYR B C 1
ATOM 2152 O O . TYR B 1 92 ? 3.824 -12.531 -9.781 1 97.06 92 TYR B O 1
ATOM 2160 N N . ILE B 1 93 ? 2.963 -11.594 -7.871 1 97 93 ILE B N 1
ATOM 2161 C CA . ILE B 1 93 ? 1.632 -11.383 -8.43 1 97 93 ILE B CA 1
ATOM 2162 C C . ILE B 1 93 ? 1.194 -9.938 -8.188 1 97 93 ILE B C 1
ATOM 2164 O O . ILE B 1 93 ? 1.682 -9.281 -7.262 1 97 93 ILE B O 1
ATOM 2168 N N . VAL B 1 94 ? 0.321 -9.477 -9.078 1 98 94 VAL B N 1
ATOM 2169 C CA . VAL B 1 94 ? -0.213 -8.117 -8.977 1 98 94 VAL B CA 1
ATOM 2170 C C . VAL B 1 94 ? -1.717 -8.172 -8.711 1 98 94 VAL B C 1
ATOM 2172 O O . VAL B 1 94 ? -2.461 -8.805 -9.469 1 98 94 VAL B O 1
ATOM 2175 N N . LEU B 1 95 ? -2.104 -7.52 -7.637 1 97.44 95 LEU B N 1
ATOM 2176 C CA . LEU B 1 95 ? -3.5 -7.594 -7.219 1 97.44 95 LEU B CA 1
ATOM 2177 C C . LEU B 1 95 ? -4.125 -6.203 -7.156 1 97.44 95 LEU B C 1
ATOM 2179 O O . LEU B 1 95 ? -3.436 -5.223 -6.867 1 97.44 95 LEU B O 1
ATOM 2183 N N . ASN B 1 96 ? -5.43 -6.188 -7.434 1 97.94 96 ASN B N 1
ATOM 2184 C CA . ASN B 1 96 ? -6.238 -5.008 -7.133 1 97.94 96 ASN B CA 1
ATOM 2185 C C . ASN B 1 96 ? -6.672 -4.984 -5.672 1 97.94 96 ASN B C 1
ATOM 2187 O O . ASN B 1 96 ? -7.395 -5.871 -5.219 1 97.94 96 ASN B O 1
ATOM 2191 N N . ARG B 1 97 ? -6.285 -3.859 -4.973 1 97.12 97 ARG B N 1
ATOM 2192 C CA . ARG B 1 97 ? -6.539 -3.873 -3.535 1 97.12 97 ARG B CA 1
ATOM 2193 C C . ARG B 1 97 ? -7.121 -2.543 -3.07 1 97.12 97 ARG B C 1
ATOM 2195 O O . ARG B 1 97 ? -6.75 -1.484 -3.58 1 97.12 97 ARG B O 1
ATOM 2202 N N . CYS B 1 98 ? -8.016 -2.695 -2.174 1 97.12 98 CYS B N 1
ATOM 2203 C CA . CYS B 1 98 ? -8.492 -1.58 -1.368 1 97.12 98 CYS B CA 1
ATOM 2204 C C . CYS B 1 98 ? -8.016 -1.703 0.075 1 97.12 98 CYS B C 1
ATOM 2206 O O . CYS B 1 98 ? -8.227 -2.736 0.715 1 97.12 98 CYS B O 1
ATOM 2208 N N . ASP B 1 99 ? -7.367 -0.638 0.528 1 94.62 99 ASP B N 1
ATOM 2209 C CA . ASP B 1 99 ? -6.988 -0.575 1.937 1 94.62 99 ASP B CA 1
ATOM 2210 C C . ASP B 1 99 ? -6.914 0.872 2.422 1 94.62 99 ASP B C 1
ATOM 2212 O O . ASP B 1 99 ? -7.312 1.793 1.705 1 94.62 99 ASP B O 1
ATOM 2216 N N . VAL B 1 100 ? -6.422 1.101 3.592 1 93.62 100 VAL B N 1
ATOM 2217 C CA . VAL B 1 100 ? -6.465 2.41 4.234 1 93.62 100 VAL B CA 1
ATOM 2218 C C . VAL B 1 100 ? -5.582 3.391 3.467 1 93.62 100 VAL B C 1
ATOM 2220 O O . VAL B 1 100 ? -5.703 4.605 3.631 1 93.62 100 VAL B O 1
ATOM 2223 N N . HIS B 1 101 ? -4.785 2.863 2.531 1 95.12 101 HIS B N 1
ATOM 2224 C CA . HIS B 1 101 ? -3.848 3.713 1.806 1 95.12 101 HIS B CA 1
ATOM 2225 C C . HIS B 1 101 ? -4.305 3.936 0.367 1 95.12 101 HIS B C 1
ATOM 2227 O O . HIS B 1 101 ? -3.668 4.68 -0.382 1 95.12 101 HIS B O 1
ATOM 2233 N N . SER B 1 102 ? -5.426 3.352 -0.005 1 96.62 102 SER B N 1
ATOM 2234 C CA . SER B 1 102 ? -5.852 3.338 -1.4 1 96.62 102 SER B CA 1
ATOM 2235 C C . SER B 1 102 ? -6.652 4.594 -1.745 1 96.62 102 SER B C 1
ATOM 2237 O O . SER B 1 102 ? -7.008 4.805 -2.904 1 96.62 102 SER B O 1
ATOM 2239 N N . GLY B 1 103 ? -6.93 5.41 -0.722 1 97.81 103 GLY B N 1
ATOM 2240 C CA . GLY B 1 103 ? -7.66 6.641 -0.983 1 97.81 103 GLY B CA 1
ATOM 2241 C C . GLY B 1 103 ? -8.094 7.355 0.282 1 97.81 103 GLY B C 1
ATOM 2242 O O . GLY B 1 103 ? -8.078 6.773 1.368 1 97.81 103 GLY B O 1
ATOM 2243 N N . CYS B 1 104 ? -8.469 8.555 0.138 1 98.31 104 CYS B N 1
ATOM 2244 C CA . CYS B 1 104 ? -8.859 9.406 1.257 1 98.31 104 CYS B CA 1
ATOM 2245 C C . CYS B 1 104 ? -10.375 9.383 1.457 1 98.31 104 CYS B C 1
ATOM 2247 O O . CYS B 1 104 ? -11.133 9.43 0.487 1 98.31 104 CYS B O 1
ATOM 2249 N N . CYS B 1 105 ? -10.75 9.312 2.699 1 97.81 105 CYS B N 1
ATOM 2250 C CA . CYS B 1 105 ? -12.141 9.453 3.1 1 97.81 105 CYS B CA 1
ATOM 2251 C C . CYS B 1 105 ? -12.375 10.797 3.787 1 97.81 105 CYS B C 1
ATOM 2253 O O . CYS B 1 105 ? -11.461 11.359 4.387 1 97.81 105 CYS B O 1
ATOM 2255 N N . LYS B 1 106 ? -13.602 11.297 3.752 1 95.56 106 LYS B N 1
ATOM 2256 C CA . LYS B 1 106 ? -13.898 12.641 4.242 1 95.56 106 LYS B CA 1
ATOM 2257 C C . LYS B 1 106 ? -14.203 12.633 5.738 1 95.56 106 LYS B C 1
ATOM 2259 O O . LYS B 1 106 ? -14.047 13.648 6.418 1 95.56 106 LYS B O 1
ATOM 2264 N N . ALA B 1 107 ? -14.617 11.492 6.211 1 94.5 107 ALA B N 1
ATOM 2265 C CA . ALA B 1 107 ? -15.016 11.406 7.613 1 94.5 107 ALA B CA 1
ATOM 2266 C C . ALA B 1 107 ? -13.953 10.688 8.438 1 94.5 107 ALA B C 1
ATOM 2268 O O . ALA B 1 107 ? -13.352 9.711 7.984 1 94.5 107 ALA B O 1
ATOM 2269 N N . ILE B 1 108 ? -13.852 11.062 9.688 1 90.19 108 ILE B N 1
ATOM 2270 C CA . ILE B 1 108 ? -12.859 10.523 10.609 1 90.19 108 ILE B CA 1
ATOM 2271 C C . ILE B 1 108 ? -13.188 9.062 10.922 1 90.19 108 ILE B C 1
ATOM 2273 O O . ILE B 1 108 ? -12.281 8.258 11.172 1 90.19 108 ILE B O 1
ATOM 2277 N N . THR B 1 109 ? -14.422 8.711 10.82 1 93.81 109 THR B N 1
ATOM 2278 C CA . THR B 1 109 ? -14.883 7.395 11.242 1 93.81 109 THR B CA 1
ATOM 2279 C C . THR B 1 109 ? -14.984 6.449 10.047 1 93.81 109 THR B C 1
ATOM 2281 O O . THR B 1 109 ? -15.641 5.41 10.125 1 93.81 109 THR B O 1
ATOM 2284 N N . LYS B 1 110 ? -14.398 6.863 8.961 1 96.19 110 LYS B N 1
ATOM 2285 C CA . LYS B 1 110 ? -14.461 6.016 7.77 1 96.19 110 LYS B CA 1
ATOM 2286 C C . LYS B 1 110 ? -13.055 5.707 7.25 1 96.19 110 LYS B C 1
ATOM 2288 O O . LYS B 1 110 ? -12.133 6.504 7.422 1 96.19 110 LYS B O 1
ATOM 2293 N N . SER B 1 111 ? -12.945 4.594 6.664 1 96.06 111 SER B N 1
ATOM 2294 C CA . SER B 1 111 ? -11.703 4.211 5.996 1 96.06 111 SER B CA 1
ATOM 2295 C C . SER B 1 111 ? -11.984 3.502 4.676 1 96.06 111 SER B C 1
ATOM 2297 O O . SER B 1 111 ? -13.07 2.953 4.477 1 96.06 111 SER B O 1
ATOM 2299 N N . CYS B 1 112 ? -11.016 3.551 3.781 1 96.94 112 CYS B N 1
ATOM 2300 C CA . CYS B 1 112 ? -11.156 2.949 2.459 1 96.94 112 CYS B CA 1
ATOM 2301 C C . CYS B 1 112 ? -11.117 1.428 2.547 1 96.94 112 CYS B C 1
ATOM 2303 O O . CYS B 1 112 ? -10.203 0.859 3.148 1 96.94 112 CYS B O 1
ATOM 2305 N N . THR B 1 113 ? -12.102 0.763 2.027 1 96.69 113 THR B N 1
ATOM 2306 C CA . THR B 1 113 ? -12.227 -0.688 2.104 1 96.69 113 THR B CA 1
ATOM 2307 C C . THR B 1 113 ? -12.938 -1.232 0.867 1 96.69 113 THR B C 1
ATOM 2309 O O . THR B 1 113 ? -13.578 -0.479 0.127 1 96.69 113 THR B O 1
ATOM 2312 N N . PRO B 1 114 ? -12.734 -2.498 0.586 1 97.19 114 PRO B N 1
ATOM 2313 C CA . PRO B 1 114 ? -13.422 -3.043 -0.588 1 97.19 114 PRO B CA 1
ATOM 2314 C C . PRO B 1 114 ? -14.938 -3.15 -0.39 1 97.19 114 PRO B C 1
ATOM 2316 O O . PRO B 1 114 ? -15.398 -3.4 0.726 1 97.19 114 PRO B O 1
ATOM 2319 N N . ILE B 1 115 ? -15.656 -2.914 -1.488 1 98.06 115 ILE B N 1
ATOM 2320 C CA . ILE B 1 115 ? -17.062 -3.279 -1.507 1 98.06 115 ILE B CA 1
ATOM 2321 C C . ILE B 1 115 ? -17.203 -4.801 -1.552 1 98.06 115 ILE B C 1
ATOM 2323 O O . ILE B 1 115 ? -16.75 -5.445 -2.498 1 98.06 115 ILE B O 1
ATOM 2327 N N . GLU B 1 116 ? -17.891 -5.352 -0.598 1 96 116 GLU B N 1
ATOM 2328 C CA . GLU B 1 116 ? -17.953 -6.797 -0.413 1 96 116 GLU B CA 1
ATOM 2329 C C . GLU B 1 116 ? -18.516 -7.488 -1.658 1 96 116 GLU B C 1
ATOM 2331 O O . GLU B 1 116 ? -17.984 -8.516 -2.088 1 96 116 GLU B O 1
ATOM 2336 N N . SER B 1 117 ? -19.5 -6.934 -2.232 1 96.5 117 SER B N 1
ATOM 2337 C CA . SER B 1 117 ? -20.156 -7.551 -3.381 1 96.5 117 SER B CA 1
ATOM 2338 C C . SER B 1 117 ? -19.297 -7.449 -4.633 1 96.5 117 SER B C 1
ATOM 2340 O O . SER B 1 117 ? -19.625 -8.039 -5.664 1 96.5 117 SER B O 1
ATOM 2342 N N . GLN B 1 118 ? -18.219 -6.691 -4.504 1 97.25 118 GLN B N 1
ATOM 2343 C CA . GLN B 1 118 ? -17.359 -6.496 -5.664 1 97.25 118 GLN B CA 1
ATOM 2344 C C . GLN B 1 118 ? -16.016 -7.203 -5.48 1 97.25 118 GLN B C 1
ATOM 2346 O O . GLN B 1 118 ? -15.047 -6.887 -6.168 1 97.25 118 GLN B O 1
ATOM 2351 N N . ILE B 1 119 ? -15.977 -8.055 -4.52 1 97.12 119 ILE B N 1
ATOM 2352 C CA . ILE B 1 119 ? -14.828 -8.93 -4.348 1 97.12 119 ILE B CA 1
ATOM 2353 C C . ILE B 1 119 ? -14.945 -10.125 -5.293 1 97.12 119 ILE B C 1
ATOM 2355 O O . ILE B 1 119 ? -16.031 -10.703 -5.438 1 97.12 119 ILE B O 1
ATOM 2359 N N . TYR B 1 120 ? -13.891 -10.414 -5.977 1 97.44 120 TYR B N 1
ATOM 2360 C CA . TYR B 1 120 ? -13.852 -11.57 -6.863 1 97.44 120 TYR B CA 1
ATOM 2361 C C . TYR B 1 120 ? -12.516 -12.297 -6.75 1 97.44 120 TYR B C 1
ATOM 2363 O O . TYR B 1 120 ? -11.641 -11.883 -5.988 1 97.44 120 TYR B O 1
ATOM 2371 N N . TYR B 1 121 ? -12.445 -13.445 -7.512 1 97 121 TYR B N 1
ATOM 2372 C CA . TYR B 1 121 ? -11.281 -14.289 -7.301 1 97 121 TYR B CA 1
ATOM 2373 C C . TYR B 1 121 ? -10.648 -14.703 -8.625 1 97 121 TYR B C 1
ATOM 2375 O O . TYR B 1 121 ? -11.359 -14.984 -9.594 1 97 121 TYR B O 1
ATOM 2383 N N . ASP B 1 122 ? -9.406 -14.656 -8.648 1 97.31 122 ASP B N 1
ATOM 2384 C CA . ASP B 1 122 ? -8.633 -15.211 -9.758 1 97.31 122 ASP B CA 1
ATOM 2385 C C . ASP B 1 122 ? -7.852 -16.453 -9.312 1 97.31 122 ASP B C 1
ATOM 2387 O O . ASP B 1 122 ? -7.598 -16.641 -8.117 1 97.31 122 ASP B O 1
ATOM 2391 N N . GLU B 1 123 ? -7.625 -17.266 -10.289 1 97.94 123 GLU B N 1
ATOM 2392 C CA . GLU B 1 123 ? -6.789 -18.438 -10.047 1 97.94 123 GLU B CA 1
ATOM 2393 C C . GLU B 1 123 ? -5.457 -18.312 -10.789 1 97.94 123 GLU B C 1
ATOM 2395 O O . GLU B 1 123 ? -5.43 -18.016 -11.984 1 97.94 123 GLU B O 1
ATOM 2400 N N . ILE B 1 124 ? -4.379 -18.578 -10.078 1 97.75 124 ILE B N 1
ATOM 2401 C CA . ILE B 1 124 ? -3.045 -18.359 -10.625 1 97.75 124 ILE B CA 1
ATOM 2402 C C . ILE B 1 124 ? -2.238 -19.656 -10.523 1 97.75 124 ILE B C 1
ATOM 2404 O O . ILE B 1 124 ? -2.195 -20.281 -9.469 1 97.75 124 ILE B O 1
ATOM 2408 N N . GLU B 1 125 ? -1.643 -19.938 -11.625 1 97.44 125 GLU B N 1
ATOM 2409 C CA . GLU B 1 125 ? -0.75 -21.094 -11.656 1 97.44 125 GLU B CA 1
ATOM 2410 C C . GLU B 1 125 ? 0.596 -20.766 -11.016 1 97.44 125 GLU B C 1
ATOM 2412 O O . GLU B 1 125 ? 1.176 -19.703 -11.281 1 97.44 125 GLU B O 1
ATOM 2417 N N . ILE B 1 126 ? 1.079 -21.781 -10.117 1 96.19 126 ILE B N 1
ATOM 2418 C CA . ILE B 1 126 ? 2.379 -21.547 -9.492 1 96.19 126 ILE B CA 1
ATOM 2419 C C . ILE B 1 126 ? 3.203 -22.828 -9.531 1 96.19 126 ILE B C 1
ATOM 2421 O O . ILE B 1 126 ? 2.652 -23.938 -9.641 1 96.19 126 ILE B O 1
ATOM 2425 N N . ASP B 1 127 ? 4.52 -22.609 -9.523 1 95.56 127 ASP B N 1
ATOM 2426 C CA . ASP B 1 127 ? 5.473 -23.703 -9.344 1 95.56 127 ASP B CA 1
ATOM 2427 C C . ASP B 1 127 ? 6.098 -23.656 -7.949 1 95.56 127 ASP B C 1
ATOM 2429 O O . ASP B 1 127 ? 6.602 -22.609 -7.523 1 95.56 127 ASP B O 1
ATOM 2433 N N . ILE B 1 128 ? 6.008 -24.812 -7.254 1 92.88 128 ILE B N 1
ATOM 2434 C CA . ILE B 1 128 ? 6.598 -24.891 -5.922 1 92.88 128 ILE B CA 1
ATOM 2435 C C . ILE B 1 128 ? 7.598 -26.047 -5.867 1 92.88 128 ILE B C 1
ATOM 2437 O O . ILE B 1 128 ? 7.48 -27.016 -6.621 1 92.88 128 ILE B O 1
ATOM 2441 N N . SER B 1 129 ? 8.57 -25.891 -4.965 1 92.56 129 SER B N 1
ATOM 2442 C CA . SER B 1 129 ? 9.539 -26.969 -4.734 1 92.56 129 SER B CA 1
ATOM 2443 C C . SER B 1 129 ? 9.672 -27.281 -3.248 1 92.56 129 SER B C 1
ATOM 2445 O O . SER B 1 129 ? 9.617 -26.375 -2.41 1 92.56 129 SER B O 1
ATOM 2447 N N . SER B 1 130 ? 9.812 -28.578 -2.998 1 88.62 130 SER B N 1
ATOM 2448 C CA . SER B 1 130 ? 10.133 -28.984 -1.636 1 88.62 130 SER B CA 1
ATOM 2449 C C . SER B 1 130 ? 11.578 -28.656 -1.278 1 88.62 130 SER B C 1
ATOM 2451 O O . SER B 1 130 ? 12.492 -28.953 -2.043 1 88.62 130 SER B O 1
ATOM 2453 N N . ILE B 1 131 ? 11.688 -28.094 -0.169 1 85.38 131 ILE B N 1
ATOM 2454 C CA . ILE B 1 131 ? 13.039 -27.75 0.274 1 85.38 131 ILE B CA 1
ATOM 2455 C C . ILE B 1 131 ? 13.82 -29.031 0.569 1 85.38 131 ILE B C 1
ATOM 2457 O O . ILE B 1 131 ? 15.008 -29.109 0.27 1 85.38 131 ILE B O 1
ATOM 2461 N N . GLU B 1 132 ? 13.109 -30.016 1.029 1 88.25 132 GLU B N 1
ATOM 2462 C CA . GLU B 1 132 ? 13.734 -31.266 1.461 1 88.25 132 GLU B CA 1
ATOM 2463 C C . GLU B 1 132 ? 14.031 -32.188 0.272 1 88.25 132 GLU B C 1
ATOM 2465 O O . GLU B 1 132 ? 15.117 -32.75 0.17 1 88.25 132 GLU B O 1
ATOM 2470 N N . THR B 1 133 ? 13.148 -32.312 -0.671 1 89.44 133 THR B N 1
ATOM 2471 C CA . THR B 1 133 ? 13.258 -33.312 -1.713 1 89.44 133 THR B CA 1
ATOM 2472 C C . THR B 1 133 ? 13.602 -32.688 -3.057 1 89.44 133 THR B C 1
ATOM 2474 O O . THR B 1 133 ? 13.93 -33.375 -4.016 1 89.44 133 THR B O 1
ATOM 2477 N N . THR B 1 134 ? 13.461 -31.469 -3.213 1 85.88 134 THR B N 1
ATOM 2478 C CA . THR B 1 134 ? 13.695 -30.703 -4.434 1 85.88 134 THR B CA 1
ATOM 2479 C C . THR B 1 134 ? 12.648 -31.047 -5.492 1 85.88 134 THR B C 1
ATOM 2481 O O . THR B 1 134 ? 12.797 -30.672 -6.66 1 85.88 134 THR B O 1
ATOM 2484 N N . LYS B 1 135 ? 11.68 -31.812 -5.102 1 91.62 135 LYS B N 1
ATOM 2485 C CA . LYS B 1 135 ? 10.602 -32.125 -6.031 1 91.62 135 LYS B CA 1
ATOM 2486 C C . LYS B 1 135 ? 9.758 -30.906 -6.34 1 91.62 135 LYS B C 1
ATOM 2488 O O . LYS B 1 135 ? 9.453 -30.109 -5.445 1 91.62 135 LYS B O 1
ATOM 2493 N N . LYS B 1 136 ? 9.445 -30.828 -7.59 1 92.94 136 LYS B N 1
ATOM 2494 C CA . LYS B 1 136 ? 8.656 -29.688 -8.055 1 92.94 136 LYS B CA 1
ATOM 2495 C C . LYS B 1 136 ? 7.211 -30.094 -8.312 1 92.94 136 LYS B C 1
ATOM 2497 O O . LYS B 1 136 ? 6.941 -31.219 -8.734 1 92.94 136 LYS B O 1
ATOM 2502 N N . LYS B 1 137 ? 6.332 -29.203 -7.98 1 92.5 137 LYS B N 1
ATOM 2503 C CA . LYS B 1 137 ? 4.902 -29.391 -8.227 1 92.5 137 LYS B CA 1
ATOM 2504 C C . LYS B 1 137 ? 4.273 -28.125 -8.805 1 92.5 137 LYS B C 1
ATOM 2506 O O . LYS B 1 137 ? 4.625 -27.016 -8.406 1 92.5 137 LYS B O 1
ATOM 2511 N N . ARG B 1 138 ? 3.383 -28.406 -9.75 1 94.75 138 ARG B N 1
ATOM 2512 C CA . ARG B 1 138 ? 2.566 -27.328 -10.289 1 94.75 138 ARG B CA 1
ATOM 2513 C C . ARG B 1 138 ? 1.186 -27.312 -9.641 1 94.75 138 ARG B C 1
ATOM 2515 O O . ARG B 1 138 ? 0.512 -28.344 -9.578 1 94.75 138 ARG B O 1
ATOM 2522 N N . LEU B 1 139 ? 0.882 -26.125 -9.133 1 93.69 139 LEU B N 1
ATOM 2523 C CA . LEU B 1 139 ? -0.391 -26.016 -8.43 1 93.69 139 LEU B CA 1
ATOM 2524 C C . LEU B 1 139 ? -1.085 -24.703 -8.781 1 93.69 139 LEU B C 1
ATOM 2526 O O . LEU B 1 139 ? -0.511 -23.859 -9.477 1 93.69 139 LEU B O 1
ATOM 2530 N N . TRP B 1 140 ? -2.375 -24.641 -8.375 1 95.56 140 TRP B N 1
ATOM 2531 C CA . TRP B 1 140 ? -3.146 -23.406 -8.547 1 95.56 140 TRP B CA 1
ATOM 2532 C C . TRP B 1 140 ? -3.471 -22.781 -7.191 1 95.56 140 TRP B C 1
ATOM 2534 O O . TRP B 1 140 ? -3.752 -23.5 -6.223 1 95.56 140 TRP B O 1
ATOM 2544 N N . ILE B 1 141 ? -3.387 -21.453 -7.219 1 95.38 141 ILE B N 1
ATOM 2545 C CA . ILE B 1 141 ? -3.854 -20.719 -6.043 1 95.38 141 ILE B CA 1
ATOM 2546 C C . ILE B 1 141 ? -5.008 -19.797 -6.434 1 95.38 141 ILE B C 1
ATOM 2548 O O . ILE B 1 141 ? -5.102 -19.359 -7.582 1 95.38 141 ILE B O 1
ATOM 2552 N N . ARG B 1 142 ? -5.871 -19.594 -5.457 1 96.44 142 ARG B N 1
ATOM 2553 C CA . ARG B 1 142 ? -6.949 -18.609 -5.59 1 96.44 142 ARG B CA 1
ATOM 2554 C C . ARG B 1 142 ? -6.637 -17.344 -4.793 1 96.44 142 ARG B C 1
ATOM 2556 O O . ARG B 1 142 ? -6.277 -17.422 -3.617 1 96.44 142 ARG B O 1
ATOM 2563 N N . VAL B 1 143 ? -6.73 -16.234 -5.504 1 96.56 143 VAL B N 1
ATOM 2564 C CA . VAL B 1 143 ? -6.387 -14.969 -4.867 1 96.56 143 VAL B CA 1
ATOM 2565 C C . VAL B 1 143 ? -7.57 -14.008 -4.945 1 96.56 143 VAL B C 1
ATOM 2567 O O . VAL B 1 143 ? -8.281 -13.969 -5.949 1 96.56 143 VAL B O 1
ATOM 2570 N N . GLU B 1 144 ? -7.699 -13.242 -3.898 1 96.25 144 GLU B N 1
ATOM 2571 C CA . GLU B 1 144 ? -8.781 -12.266 -3.801 1 96.25 144 GLU B CA 1
ATOM 2572 C C . GLU B 1 144 ? -8.43 -10.977 -4.539 1 96.25 144 GLU B C 1
ATOM 2574 O O . GLU B 1 144 ? -7.309 -10.477 -4.418 1 96.25 144 GLU B O 1
ATOM 2579 N N . GLN B 1 145 ? -9.422 -10.516 -5.336 1 97.25 145 GLN B N 1
ATOM 2580 C CA . GLN B 1 145 ? -9.344 -9.25 -6.055 1 97.25 145 GLN B CA 1
ATOM 2581 C C . GLN B 1 145 ? -10.484 -8.312 -5.66 1 97.25 145 GLN B C 1
ATOM 2583 O O . GLN B 1 145 ? -11.57 -8.773 -5.309 1 97.25 145 GLN B O 1
ATOM 2588 N N . HIS B 1 146 ? -10.094 -7.055 -5.625 1 97.81 146 HIS B N 1
ATOM 2589 C CA . HIS B 1 146 ? -11.117 -6.059 -5.344 1 97.81 146 HIS B CA 1
ATOM 2590 C C . HIS B 1 146 ? -11.523 -5.312 -6.609 1 97.81 146 HIS B C 1
ATOM 2592 O O . HIS B 1 146 ? -10.664 -4.863 -7.375 1 97.81 146 HIS B O 1
ATOM 2598 N N . GLY B 1 147 ? -12.82 -5.152 -6.793 1 98.06 147 GLY B N 1
ATOM 2599 C CA . GLY B 1 147 ? -13.32 -4.48 -7.98 1 98.06 147 GLY B CA 1
ATOM 2600 C C . GLY B 1 147 ? -13.586 -3.002 -7.762 1 98.06 147 GLY B C 1
ATOM 2601 O O . GLY B 1 147 ? -13.422 -2.193 -8.68 1 98.06 147 GLY B O 1
ATOM 2602 N N . LYS B 1 148 ? -14.031 -2.693 -6.508 1 98.69 148 LYS B N 1
ATOM 2603 C CA . LYS B 1 148 ? -14.336 -1.318 -6.125 1 98.69 148 LYS B CA 1
ATOM 2604 C C . LYS B 1 148 ? -14.078 -1.089 -4.637 1 98.69 148 LYS B C 1
ATOM 2606 O O . LYS B 1 148 ? -14.102 -2.033 -3.846 1 98.69 148 LYS B O 1
ATOM 2611 N N . CYS B 1 149 ? -13.789 0.13 -4.332 1 98.56 149 CYS B N 1
ATOM 2612 C CA . CYS B 1 149 ? -13.586 0.513 -2.938 1 98.56 149 CYS B CA 1
ATOM 2613 C C . CYS B 1 149 ? -14.695 1.444 -2.459 1 98.56 149 CYS B C 1
ATOM 2615 O O . CYS B 1 149 ? -15.422 2.012 -3.27 1 98.56 149 CYS B O 1
ATOM 2617 N N . ILE B 1 150 ? -14.758 1.526 -1.088 1 98.5 150 ILE B N 1
ATOM 2618 C CA . ILE B 1 150 ? -15.75 2.402 -0.475 1 98.5 150 ILE B CA 1
ATOM 2619 C C . ILE B 1 150 ? -15.242 2.9 0.875 1 98.5 150 ILE B C 1
ATOM 2621 O O . ILE B 1 150 ? -14.438 2.225 1.529 1 98.5 150 ILE B O 1
ATOM 2625 N N . CYS B 1 151 ? -15.602 4.172 1.187 1 98.12 151 CYS B N 1
ATOM 2626 C CA . CYS B 1 151 ? -15.383 4.613 2.559 1 98.12 151 CYS B CA 1
ATOM 2627 C C . CYS B 1 151 ? -16.422 4.016 3.5 1 98.12 151 CYS B C 1
ATOM 2629 O O . CYS B 1 151 ? -17.578 4.457 3.525 1 98.12 151 CYS B O 1
ATOM 2631 N N . ALA B 1 152 ? -15.961 3.076 4.312 1 97.19 152 ALA B N 1
ATOM 2632 C CA . ALA B 1 152 ? -16.859 2.379 5.227 1 97.19 152 ALA B CA 1
ATOM 2633 C C . ALA B 1 152 ? -16.562 2.738 6.676 1 97.19 152 ALA B C 1
ATOM 2635 O O . ALA B 1 152 ? -15.445 3.164 6.996 1 97.19 152 ALA B O 1
ATOM 2636 N N . ASP B 1 153 ? -17.562 2.568 7.508 1 96.38 153 ASP B N 1
ATOM 2637 C CA . ASP B 1 153 ? -17.375 2.844 8.93 1 96.38 153 ASP B CA 1
ATOM 2638 C C . ASP B 1 153 ? -16.266 1.974 9.523 1 96.38 153 ASP B C 1
ATOM 2640 O O . ASP B 1 153 ? -16.234 0.765 9.281 1 96.38 153 ASP B O 1
ATOM 2644 N N . THR B 1 154 ? -15.383 2.67 10.219 1 93.38 154 THR B N 1
ATOM 2645 C CA . THR B 1 154 ? -14.266 1.982 10.844 1 93.38 154 THR B CA 1
ATOM 2646 C C . THR B 1 154 ? -13.977 2.568 12.227 1 93.38 154 THR B C 1
ATOM 2648 O O . THR B 1 154 ? -14.188 3.762 12.453 1 93.38 154 THR B O 1
ATOM 2651 N N . ASN B 1 155 ? -13.617 1.624 13.102 1 89.19 155 ASN B N 1
ATOM 2652 C CA . ASN B 1 155 ? -13.086 2.102 14.375 1 89.19 155 ASN B CA 1
ATOM 2653 C C . ASN B 1 155 ? -11.727 2.76 14.203 1 89.19 155 ASN B C 1
ATOM 2655 O O . ASN B 1 155 ? -10.75 2.102 13.828 1 89.19 155 ASN B O 1
ATOM 2659 N N . PRO B 1 156 ? -11.68 4.02 14.539 1 83.75 156 PRO B N 1
ATOM 2660 C CA . PRO B 1 156 ? -10.43 4.746 14.305 1 83.75 156 PRO B CA 1
ATOM 2661 C C . PRO B 1 156 ? -9.234 4.109 15.023 1 83.75 156 PRO B C 1
ATOM 2663 O O . PRO B 1 156 ? -8.102 4.23 14.562 1 83.75 156 PRO B O 1
ATOM 2666 N N . ASP B 1 157 ? -9.453 3.371 16.031 1 79.62 157 ASP B N 1
ATOM 2667 C CA . ASP B 1 157 ? -8.375 2.76 16.797 1 79.62 157 ASP B CA 1
ATOM 2668 C C . ASP B 1 157 ? -7.926 1.445 16.156 1 79.62 157 ASP B C 1
ATOM 2670 O O . ASP B 1 157 ? -6.867 0.914 16.5 1 79.62 157 ASP B O 1
ATOM 2674 N N . GLN B 1 158 ? -8.719 1.014 15.188 1 74.94 158 GLN B N 1
ATOM 2675 C CA . GLN B 1 158 ? -8.422 -0.281 14.586 1 74.94 158 GLN B CA 1
ATOM 2676 C C . GLN B 1 158 ? -8.102 -0.135 13.102 1 74.94 158 GLN B C 1
ATOM 2678 O O . GLN B 1 158 ? -8.172 -1.106 12.344 1 74.94 158 GLN B O 1
ATOM 2683 N N . ARG B 1 159 ? -7.93 1.094 12.734 1 73.88 159 ARG B N 1
ATOM 2684 C CA . ARG B 1 159 ? -7.598 1.271 11.328 1 73.88 159 ARG B CA 1
ATOM 2685 C C . ARG B 1 159 ? -6.27 0.605 10.984 1 73.88 159 ARG B C 1
ATOM 2687 O O . ARG B 1 159 ? -5.219 1.01 11.492 1 73.88 159 ARG B O 1
ATOM 2694 N N . ARG B 1 160 ? -6.469 -0.559 10.555 1 60.94 160 ARG B N 1
ATOM 2695 C CA . ARG B 1 160 ? -5.297 -1.374 10.258 1 60.94 160 ARG B CA 1
ATOM 2696 C C . ARG B 1 160 ? -4.613 -0.908 8.977 1 60.94 160 ARG B C 1
ATOM 2698 O O . ARG B 1 160 ? -5.281 -0.631 7.977 1 60.94 160 ARG B O 1
ATOM 2705 N N . SER B 1 161 ? -3.332 -0.704 9.078 1 63.66 161 SER B N 1
ATOM 2706 C CA . SER B 1 161 ? -2.543 -0.174 7.969 1 63.66 161 SER B CA 1
ATOM 2707 C C . SER B 1 161 ? -2.588 -1.107 6.762 1 63.66 161 SER B C 1
ATOM 2709 O O . SER B 1 161 ? -2.781 -0.659 5.629 1 63.66 161 SER B O 1
ATOM 2711 N N . TYR B 1 162 ? -2.141 -2.414 7.008 1 64.69 162 TYR B N 1
ATOM 2712 C CA . TYR B 1 162 ? -1.995 -3.225 5.801 1 64.69 162 TYR B CA 1
ATOM 2713 C C . TYR B 1 162 ? -2.609 -4.605 5.996 1 64.69 162 TYR B C 1
ATOM 2715 O O . TYR B 1 162 ? -2.539 -5.176 7.086 1 64.69 162 TYR B O 1
ATOM 2723 N N . SER B 1 163 ? -3.502 -4.875 4.922 1 73.06 163 SER B N 1
ATOM 2724 C CA . SER B 1 163 ? -4.102 -6.203 4.957 1 73.06 163 SER B CA 1
ATOM 2725 C C . SER B 1 163 ? -3.408 -7.148 3.982 1 73.06 163 SER B C 1
ATOM 2727 O O . SER B 1 163 ? -3.094 -6.762 2.854 1 73.06 163 SER B O 1
ATOM 2729 N N . ILE B 1 164 ? -3.086 -8.312 4.5 1 83.56 164 ILE B N 1
ATOM 2730 C CA . ILE B 1 164 ? -2.553 -9.383 3.666 1 83.56 164 ILE B CA 1
ATOM 2731 C C . ILE B 1 164 ? -3.666 -9.961 2.797 1 83.56 164 ILE B C 1
ATOM 2733 O O . ILE B 1 164 ? -4.762 -10.242 3.289 1 83.56 164 ILE B O 1
ATOM 2737 N N . PRO B 1 165 ? -3.357 -10.102 1.516 1 90.81 165 PRO B N 1
ATOM 2738 C CA . PRO B 1 165 ? -4.402 -10.656 0.655 1 90.81 165 PRO B CA 1
ATOM 2739 C C . PRO B 1 165 ? -4.754 -12.102 1.011 1 90.81 165 PRO B C 1
ATOM 2741 O O . PRO B 1 165 ? -3.883 -12.859 1.445 1 90.81 165 PRO B O 1
ATOM 2744 N N . ASN B 1 166 ? -5.992 -12.422 0.863 1 90.12 166 ASN B N 1
ATOM 2745 C CA . ASN B 1 166 ? -6.43 -13.805 1.04 1 90.12 166 ASN B CA 1
ATOM 2746 C C . ASN B 1 166 ? -5.988 -14.688 -0.125 1 90.12 166 ASN B C 1
ATOM 2748 O O . ASN B 1 166 ? -6.258 -14.375 -1.285 1 90.12 166 ASN B O 1
ATOM 2752 N N . ILE B 1 167 ? -5.305 -15.758 0.285 1 91.56 167 ILE B N 1
ATOM 2753 C CA . ILE B 1 167 ? -4.832 -16.703 -0.718 1 91.56 167 ILE B CA 1
ATOM 2754 C C . ILE B 1 167 ? -5.164 -18.125 -0.278 1 91.56 167 ILE B C 1
ATOM 2756 O O . ILE B 1 167 ? -5.035 -18.469 0.902 1 91.56 167 ILE B O 1
ATOM 2760 N N . GLU B 1 168 ? -5.602 -18.953 -1.2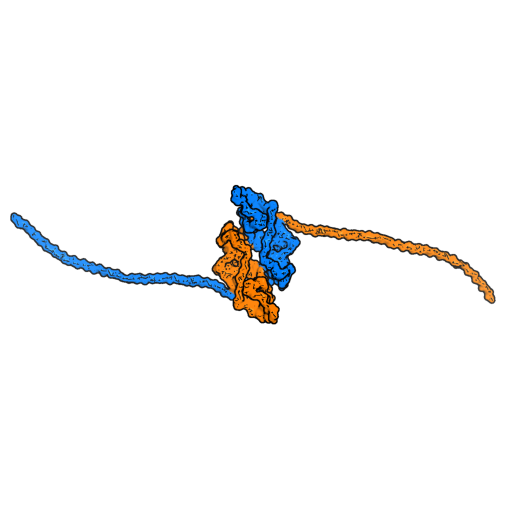61 1 91.88 168 GLU B N 1
ATOM 2761 C CA . GLU B 1 168 ? -5.926 -20.344 -0.996 1 91.88 168 GLU B CA 1
ATOM 2762 C C . GLU B 1 168 ? -5.344 -21.266 -2.068 1 91.88 168 GLU B C 1
ATOM 2764 O O . GLU B 1 168 ? -5.441 -20.969 -3.262 1 91.88 168 GLU B O 1
ATOM 2769 N N . MET B 1 169 ? -4.777 -22.391 -1.581 1 89.88 169 MET B N 1
ATOM 2770 C CA . MET B 1 169 ? -4.363 -23.406 -2.547 1 89.88 169 MET B CA 1
ATOM 2771 C C . MET B 1 169 ? -5.562 -24.219 -3.027 1 89.88 169 MET B C 1
ATOM 2773 O O . MET B 1 169 ? -6.422 -24.594 -2.23 1 89.88 169 MET B O 1
ATOM 2777 N N . ILE B 1 170 ? -5.523 -24.5 -4.352 1 90.5 170 ILE B N 1
ATOM 2778 C CA . ILE B 1 170 ? -6.68 -25.219 -4.863 1 90.5 170 ILE B CA 1
ATOM 2779 C C . ILE B 1 170 ? -6.215 -26.391 -5.738 1 90.5 170 ILE B C 1
ATOM 2781 O O . ILE B 1 170 ? -5.129 -26.344 -6.316 1 90.5 170 ILE B O 1
#

Organism: Polistes dominula (NCBI:txid743375)

Nearest PDB structures (foldseek):
  1wq9-assembly1_B  TM=6.966E-01  e=2.345E-05  Daboia russelii russelii
  1wq8-assembly1_A  TM=7.057E-01  e=2.930E-05  Vipera aspis aspis
  3mjk-assembly3_Y  TM=7.396E-01  e=1.318E-04  Homo sapiens
  3hk4-assembly2_D  TM=5.649E-01  e=1.092E+00  Mesorhizobium loti
  5jpu-assembly1_B  TM=6.598E-01  e=1.526E+00  Rhodococcus erythropolis

pLDDT: mean 76.52, std 28.25, range [19.06, 98.69]

Sequence (340 aa):
MFKQKIKYDFCLRLIILIVSIMCNTAQAMTTNNVSRHQMHHLHRTPKRMNFSRSLEAAQNFSCREPQFRSYNLRDLMKTVHSNSEIVDFPLYIVLNRCDVHSGCCKAITKSCTPIESQIYYDEIEIDISSIETTKKKRLWIRVEQHGKCICADTNPDQRRSYSIPNIEMIMFKQKIKYDFCLRLIILIVSIMCNTAQAMTTNNVSRHQMHHLHRTPKRMNFSRSLEAAQNFSCREPQFRSYNLRDLMKTVHSNSEIVDFPLYIVLNRCDVHSGCCKAITKSCTPIESQIYYDEIEIDISSIETTKKKRLWIRVEQHGKCICADTNPDQRRSYSIPNIEMI

Foldseek 3Di:
DAPDDDPDPPPPPPPVPDPPPPDDPPPPPPPPCPVPPVVCPVPPDDDDDDPVRVVVVQVVFAFKWFDKDKDQVQVLCVVPDDPFKGWDPDRIDIAGAWAQPNHHDDDLQWGKHADPVQKDKDKDWTWMAGNVPRDIDIWIKIWIHGGIIDTDGHDNVPRDHDDRTDMGTD/DDDDDDDDDPDPPPVVPCPVPPPDPPPPPPPPCPPPPVVCPVPPDDDDDDPVRVVVVQVVQAFKWFDKDKDQVQVLCVVPDDPFKGWDPDRIDIAGAWAQPNHHDDDLQWGKHADPVQKDKDKDWTWMAGPVPRDIDIWIKIWIHGGIIDTDGHDNVPRDHDDRTDMGTD

Radius of gyration: 44.31 Å; Cα contacts (8 Å, |Δi|>4): 605; chains: 2; bounding box: 241×59×83 Å